Protein AF-H2AZ28-F1 (afdb_monomer_lite)

Secondary structure (DSSP, 8-state):
--PPP--------------PPPPPP--------------------------------------------------PPPHHHHHHHHTS-----HHHHHTTSSS-----HHHHHHHHHHHHHHHHHHHHHHHHHHHHHHHHHHHHHHHHHHHHHHSTT--HHHHHHHHHHHHHHHTSS-HHHHHHHHHT-

InterPro domains:
  IPR028217 Ribosome-assembly protein 3, C-terminal [PF14615] (133-178)
  IPR051898 Ribosome Assembly Protein 3 [PTHR28127] (125-188)

Structure (mmCIF, N/CA/C/O backbone):
data_AF-H2AZ28-F1
#
_entry.id   AF-H2AZ28-F1
#
loop_
_atom_site.group_PDB
_atom_site.id
_atom_site.type_symbol
_atom_site.label_atom_id
_atom_site.label_alt_id
_atom_site.label_comp_id
_atom_site.label_asym_id
_atom_site.label_entity_id
_atom_site.label_seq_id
_atom_site.pdbx_PDB_ins_code
_atom_site.Cartn_x
_atom_site.Cartn_y
_atom_site.Cartn_z
_atom_site.occupancy
_atom_site.B_iso_or_equiv
_atom_site.auth_seq_id
_atom_site.auth_comp_id
_atom_site.auth_asym_id
_atom_site.auth_atom_id
_atom_site.pdbx_PDB_model_num
ATOM 1 N N . MET A 1 1 ? -17.746 -53.803 -44.963 1.00 37.44 1 MET A N 1
ATOM 2 C CA . MET A 1 1 ? -16.327 -54.118 -45.221 1.00 37.44 1 MET A CA 1
ATOM 3 C C . MET A 1 1 ? -15.470 -53.122 -44.457 1.00 37.44 1 MET A C 1
ATOM 5 O O . MET A 1 1 ? -15.803 -51.948 -44.468 1.00 37.44 1 MET A O 1
ATOM 9 N N . SER A 1 2 ? -14.418 -53.634 -43.812 1.00 49.12 2 SER A N 1
ATOM 10 C CA . SER A 1 2 ? -13.283 -52.944 -43.176 1.00 49.12 2 SER A CA 1
ATOM 11 C C . SER A 1 2 ? -13.545 -52.087 -41.929 1.00 49.12 2 SER A C 1
ATOM 13 O O . SER A 1 2 ? -13.720 -50.875 -42.004 1.00 49.12 2 SER A O 1
ATOM 15 N N . ALA A 1 3 ? -13.466 -52.740 -40.765 1.00 44.97 3 ALA A N 1
ATOM 16 C CA . ALA A 1 3 ? -12.989 -52.115 -39.536 1.00 44.97 3 ALA A CA 1
ATOM 17 C C . ALA A 1 3 ? -11.484 -51.843 -39.696 1.00 44.97 3 ALA A C 1
ATOM 19 O O . ALA A 1 3 ? -10.759 -52.727 -40.148 1.00 44.97 3 ALA A O 1
ATOM 20 N N . ALA A 1 4 ? -11.036 -50.630 -39.377 1.00 56.47 4 ALA A N 1
ATOM 21 C CA . ALA A 1 4 ? -9.621 -50.290 -39.308 1.00 56.47 4 ALA A CA 1
ATOM 22 C C . ALA A 1 4 ? -9.192 -50.250 -37.838 1.00 56.47 4 ALA A C 1
ATOM 24 O O . ALA A 1 4 ? -9.818 -49.593 -37.003 1.00 56.47 4 ALA A O 1
ATOM 25 N N . ASP A 1 5 ? -8.145 -51.016 -37.564 1.00 49.50 5 ASP A N 1
ATOM 26 C CA . ASP A 1 5 ? -7.585 -51.338 -36.263 1.00 49.50 5 ASP A CA 1
ATOM 27 C C . ASP A 1 5 ? -6.953 -50.125 -35.566 1.00 49.50 5 ASP A C 1
ATOM 29 O O . ASP A 1 5 ? -6.050 -49.480 -36.095 1.00 49.50 5 ASP A O 1
ATOM 33 N N . ILE A 1 6 ? -7.369 -49.858 -34.326 1.00 59.38 6 ILE A N 1
ATOM 34 C CA . ILE A 1 6 ? -6.632 -48.990 -33.400 1.00 59.38 6 ILE A CA 1
ATOM 35 C C . ILE A 1 6 ? -5.836 -49.906 -32.469 1.00 59.38 6 ILE A C 1
ATOM 37 O O . ILE A 1 6 ? -6.370 -50.476 -31.515 1.00 59.38 6 ILE A O 1
ATOM 41 N N . SER A 1 7 ? -4.540 -50.053 -32.738 1.00 56.25 7 SER A N 1
ATOM 42 C CA . SER A 1 7 ? -3.609 -50.754 -31.856 1.00 56.25 7 SER A CA 1
ATOM 43 C C . SER A 1 7 ? -3.326 -49.909 -30.608 1.00 56.25 7 SER A C 1
ATOM 45 O O . SER A 1 7 ? -2.419 -49.076 -30.589 1.00 56.25 7 SER A O 1
ATOM 47 N N . VAL A 1 8 ? -4.106 -50.113 -29.544 1.00 57.00 8 VAL A N 1
ATOM 48 C CA . VAL A 1 8 ? -3.803 -49.563 -28.215 1.00 57.00 8 VAL A CA 1
ATOM 49 C C . VAL A 1 8 ? -2.603 -50.317 -27.644 1.00 57.00 8 VAL A C 1
ATOM 51 O O . VAL A 1 8 ? -2.712 -51.475 -27.238 1.00 57.00 8 VAL A O 1
ATOM 54 N N . VAL A 1 9 ? -1.448 -49.650 -27.603 1.00 57.19 9 VAL A N 1
ATOM 55 C CA . VAL A 1 9 ? -0.262 -50.122 -26.882 1.00 57.19 9 VAL A CA 1
ATOM 56 C C . VAL A 1 9 ? -0.630 -50.273 -25.406 1.00 57.19 9 VAL A C 1
ATOM 58 O O . VAL A 1 9 ? -0.906 -49.309 -24.692 1.00 57.19 9 VAL A O 1
ATOM 61 N N . LYS A 1 10 ? -0.679 -51.527 -24.963 1.00 51.78 10 LYS A N 1
ATOM 62 C CA . LYS A 1 10 ? -1.042 -51.947 -23.613 1.00 51.78 10 LYS A CA 1
ATOM 63 C C . LYS A 1 10 ? 0.132 -51.643 -22.680 1.00 51.78 10 LYS A C 1
ATOM 65 O O . LYS A 1 10 ? 1.009 -52.477 -22.484 1.00 51.78 10 LYS A O 1
ATOM 70 N N . SER A 1 11 ? 0.174 -50.439 -22.113 1.00 53.28 11 SER A N 1
ATOM 71 C CA . SER A 1 11 ? 1.048 -50.174 -20.972 1.00 53.28 11 SER A CA 1
ATOM 72 C C . SER A 1 11 ? 0.499 -50.941 -19.764 1.00 53.28 11 SER A C 1
ATOM 74 O O . SER A 1 11 ? -0.658 -50.781 -19.363 1.00 53.28 11 SER A O 1
ATOM 76 N N . ASN A 1 12 ? 1.319 -51.836 -19.210 1.00 54.91 12 ASN A N 1
ATOM 77 C CA . ASN A 1 12 ? 1.023 -52.596 -17.996 1.00 54.91 12 ASN A CA 1
ATOM 78 C C . ASN A 1 12 ? 0.927 -51.642 -16.795 1.00 54.91 12 ASN A C 1
ATOM 80 O O . ASN A 1 12 ? 1.854 -51.498 -16.002 1.00 54.91 12 ASN A O 1
ATOM 84 N N . SER A 1 13 ? -0.217 -50.976 -16.654 1.00 55.00 13 SER A N 1
ATOM 85 C CA . SER A 1 13 ? -0.573 -50.243 -15.448 1.00 55.00 13 SER A CA 1
ATOM 86 C C . SER A 1 13 ? -1.099 -51.241 -14.418 1.00 55.00 13 SER A C 1
ATOM 88 O O . SER A 1 13 ? -2.240 -51.702 -14.478 1.00 55.00 13 SER A O 1
ATOM 90 N N . ASN A 1 14 ? -0.250 -51.596 -13.452 1.00 57.41 14 ASN A N 1
ATOM 91 C CA . ASN A 1 14 ? -0.666 -52.290 -12.237 1.00 57.41 14 ASN A CA 1
ATOM 92 C C . ASN A 1 14 ? -1.683 -51.416 -11.485 1.00 57.41 14 ASN A C 1
ATOM 94 O O . ASN A 1 14 ? -1.333 -50.574 -10.657 1.00 57.41 14 ASN A O 1
ATOM 98 N N . LYS A 1 15 ? -2.969 -51.612 -11.787 1.00 60.19 15 LYS A N 1
ATOM 99 C CA . LYS A 1 15 ? -4.095 -50.997 -11.084 1.00 60.19 15 LYS A CA 1
ATOM 100 C C . LYS A 1 15 ? -4.125 -51.495 -9.635 1.00 60.19 15 LYS A C 1
ATOM 102 O O . LYS A 1 15 ? -4.710 -52.531 -9.342 1.00 60.19 15 LYS A O 1
ATOM 107 N N . LYS A 1 16 ? -3.568 -50.721 -8.700 1.00 63.56 16 LYS A N 1
ATOM 108 C CA . LYS A 1 16 ? -3.951 -50.784 -7.279 1.00 63.56 16 LYS A CA 1
ATOM 109 C C . LYS A 1 16 ? -4.804 -49.565 -6.942 1.00 63.56 16 LYS A C 1
ATOM 111 O O . LYS A 1 16 ? -4.304 -48.524 -6.529 1.00 63.56 16 LYS A O 1
ATOM 116 N N . SER A 1 17 ? -6.115 -49.723 -7.124 1.00 61.75 17 SER A N 1
ATOM 117 C CA . SER A 1 17 ? -7.142 -48.807 -6.621 1.00 61.75 17 SER A CA 1
ATOM 118 C C . SER A 1 17 ? -7.076 -48.761 -5.090 1.00 61.75 17 SER A C 1
ATOM 120 O O . SER A 1 17 ? -7.606 -49.630 -4.399 1.00 61.75 17 SER A O 1
ATOM 122 N N . ARG A 1 18 ? -6.380 -47.767 -4.528 1.00 68.06 18 ARG A N 1
ATOM 123 C CA . ARG A 1 18 ? -6.434 -47.485 -3.088 1.00 68.06 18 ARG A CA 1
ATOM 124 C C . ARG A 1 18 ? -7.637 -46.590 -2.819 1.00 68.06 18 ARG A C 1
ATOM 126 O O . ARG A 1 18 ? -7.528 -45.368 -2.794 1.00 68.06 18 ARG A O 1
ATOM 133 N N . ARG A 1 19 ? -8.789 -47.225 -2.598 1.00 73.62 19 ARG A N 1
ATOM 134 C CA . ARG A 1 19 ? -9.991 -46.605 -2.027 1.00 73.62 19 ARG A CA 1
ATOM 135 C C . ARG A 1 19 ? -9.631 -46.013 -0.657 1.00 73.62 19 ARG A C 1
ATOM 137 O O . ARG A 1 19 ? -9.626 -46.726 0.344 1.00 73.62 19 ARG A O 1
ATOM 144 N N . ARG A 1 20 ? -9.275 -44.725 -0.599 1.00 72.75 20 ARG A N 1
ATOM 145 C CA . A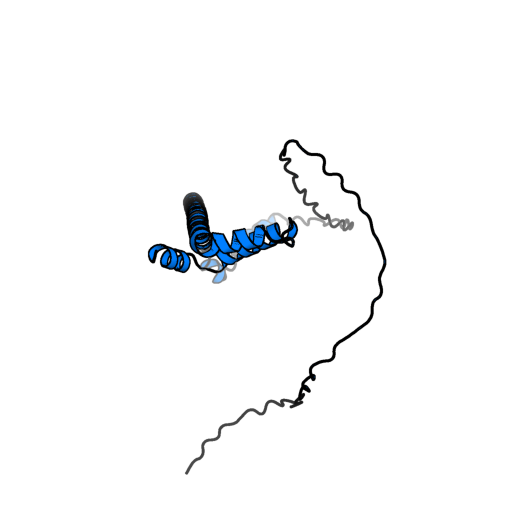RG A 1 20 ? -9.063 -44.022 0.676 1.00 72.75 20 ARG A CA 1
ATOM 146 C C . ARG A 1 20 ? -10.397 -43.991 1.430 1.00 72.75 20 ARG A C 1
ATOM 148 O O . ARG A 1 20 ? -11.401 -43.511 0.907 1.00 72.75 20 ARG A O 1
ATOM 155 N N . LYS A 1 21 ? -10.422 -44.560 2.639 1.00 76.81 21 LYS A N 1
ATOM 156 C CA . LYS A 1 21 ? -11.579 -44.506 3.541 1.00 76.81 21 LYS A CA 1
ATOM 157 C C . LYS A 1 21 ? -11.772 -43.058 4.005 1.00 76.81 21 LYS A C 1
ATOM 159 O O . LYS A 1 21 ? -10.807 -42.418 4.417 1.00 76.81 21 LYS A O 1
ATOM 164 N N . LYS A 1 22 ? -13.007 -42.552 3.941 1.00 78.56 22 LYS A N 1
ATOM 165 C CA . LYS A 1 22 ? -13.389 -41.268 4.546 1.00 78.56 22 LYS A CA 1
ATOM 166 C C . LYS A 1 22 ? -13.170 -41.361 6.062 1.00 78.56 22 LYS A C 1
ATOM 168 O O . LYS A 1 22 ? -13.643 -42.318 6.675 1.00 78.56 22 LYS A O 1
ATOM 173 N N . ARG A 1 23 ? -12.454 -40.402 6.659 1.00 71.12 23 ARG A N 1
ATOM 174 C CA . ARG A 1 23 ? -12.447 -40.222 8.119 1.00 71.12 23 ARG A CA 1
ATOM 175 C C . ARG A 1 23 ? -13.809 -39.650 8.525 1.00 71.12 23 ARG A C 1
ATOM 177 O O . ARG A 1 23 ? -14.301 -38.741 7.861 1.00 71.12 23 ARG A O 1
ATOM 184 N N . ARG A 1 24 ? -14.433 -40.239 9.548 1.00 73.56 24 ARG A N 1
ATOM 185 C CA . ARG A 1 24 ? -15.629 -39.684 10.195 1.00 73.56 24 ARG A CA 1
ATOM 186 C C . ARG A 1 24 ? -15.226 -38.510 11.091 1.00 73.56 24 ARG A C 1
ATOM 188 O O . ARG A 1 24 ? -14.103 -38.461 11.583 1.00 73.56 24 ARG A O 1
ATOM 195 N N . THR A 1 25 ? -16.165 -37.591 11.232 1.00 60.75 25 THR A N 1
ATOM 196 C CA . THR A 1 25 ? -16.176 -36.386 12.062 1.00 60.75 25 THR A CA 1
ATOM 197 C C . THR A 1 25 ? -16.579 -36.678 13.519 1.00 60.75 25 THR A C 1
ATOM 199 O O . THR A 1 25 ? -17.451 -37.519 13.720 1.00 60.75 25 THR A O 1
ATOM 202 N N . ALA A 1 26 ? -15.995 -35.882 14.433 1.00 52.53 26 ALA A N 1
ATOM 203 C CA . ALA A 1 26 ? -16.426 -35.425 15.777 1.00 52.53 26 ALA A CA 1
ATOM 204 C C . ALA A 1 26 ? -16.401 -36.351 17.025 1.00 52.53 26 ALA A C 1
ATOM 206 O O . ALA A 1 26 ? -16.949 -37.446 16.989 1.00 52.53 26 ALA A O 1
ATOM 207 N N . ASP A 1 27 ? -15.781 -35.835 18.108 1.00 48.47 27 ASP A N 1
ATOM 208 C CA . ASP A 1 27 ? -16.264 -35.693 19.517 1.00 48.47 27 ASP A CA 1
ATOM 209 C C . ASP A 1 27 ? -15.126 -35.024 20.345 1.00 48.47 27 ASP A C 1
ATOM 211 O O . ASP A 1 27 ? -14.000 -35.512 20.312 1.00 48.47 27 ASP A O 1
ATOM 215 N N . VAL A 1 28 ? -15.182 -33.743 20.743 1.00 47.19 28 VAL A N 1
ATOM 216 C CA . VAL A 1 28 ? -15.717 -33.095 21.976 1.00 47.19 28 VAL A CA 1
ATOM 217 C C . VAL A 1 28 ? -15.195 -33.610 23.340 1.00 47.19 28 VAL A C 1
ATOM 219 O O . VAL A 1 28 ? -15.489 -34.731 23.735 1.00 47.19 28 VAL A O 1
ATOM 222 N N . SER A 1 29 ? -14.531 -32.686 24.073 1.00 42.88 29 SER A N 1
ATOM 223 C CA . SER A 1 29 ? -14.335 -32.549 25.549 1.00 42.88 29 SER A CA 1
ATOM 224 C C . SER A 1 29 ? -13.536 -33.647 26.297 1.00 42.88 29 SER A C 1
ATOM 226 O O . SER A 1 29 ? -13.608 -34.805 25.924 1.00 42.88 29 SER A O 1
ATOM 228 N N . ASP A 1 30 ? -12.740 -33.434 27.356 1.00 43.09 30 ASP A N 1
ATOM 229 C CA . ASP A 1 30 ? -12.473 -32.339 28.313 1.00 43.09 30 ASP A CA 1
ATOM 230 C C . ASP A 1 30 ? -11.140 -32.653 29.065 1.00 43.09 30 ASP A C 1
ATOM 232 O O . ASP A 1 30 ? -10.620 -33.763 28.939 1.00 43.09 30 ASP A O 1
ATOM 236 N N . SER A 1 31 ? -10.678 -31.734 29.925 1.00 43.53 31 SER A N 1
ATOM 237 C CA . SER A 1 31 ? -9.779 -31.922 31.088 1.00 43.53 31 SER A CA 1
ATOM 238 C C . SER A 1 31 ? -8.311 -31.473 30.969 1.00 43.53 31 SER A C 1
ATOM 240 O O . SER A 1 31 ? -7.396 -32.249 30.701 1.00 43.53 31 SER A O 1
ATOM 242 N N . SER A 1 32 ? -8.119 -30.191 31.296 1.00 49.62 32 SER A N 1
ATOM 243 C CA . SER A 1 32 ? -7.132 -29.622 32.238 1.00 49.62 32 SER A CA 1
ATOM 244 C C . SER A 1 32 ? -5.819 -30.367 32.530 1.00 49.62 32 SER A C 1
ATOM 246 O O . SER A 1 32 ? -5.810 -31.414 33.178 1.00 49.62 32 SER A O 1
ATOM 248 N N . SER A 1 33 ? -4.694 -29.702 32.249 1.00 44.38 33 SER A N 1
ATOM 249 C CA . SER A 1 33 ? -3.469 -29.755 33.064 1.00 44.38 33 SER A CA 1
ATOM 250 C C . SER A 1 33 ? -2.679 -28.456 32.863 1.00 44.38 33 SER A C 1
ATOM 252 O O . SER A 1 33 ? -2.284 -28.132 31.745 1.00 44.38 33 SER A O 1
ATOM 254 N N . SER A 1 34 ? -2.532 -27.695 33.943 1.00 45.12 34 SER A N 1
ATOM 255 C CA . SER A 1 34 ? -1.766 -26.455 34.067 1.00 45.12 34 SER A CA 1
ATOM 256 C C . SER A 1 34 ? -0.284 -26.715 34.388 1.00 45.12 34 SER A C 1
ATOM 258 O O . SER A 1 34 ? 0.089 -27.820 34.772 1.00 45.12 34 SER A O 1
ATOM 260 N N . ASP A 1 35 ? 0.494 -25.632 34.277 1.00 37.47 35 ASP A N 1
ATOM 261 C CA . ASP A 1 35 ? 1.838 -25.367 34.820 1.00 37.47 35 ASP A CA 1
ATOM 262 C C . ASP A 1 35 ? 3.069 -25.763 33.982 1.00 37.47 35 ASP A C 1
ATOM 264 O O . ASP A 1 35 ? 3.511 -26.905 33.960 1.00 37.47 35 ASP A O 1
ATOM 268 N N . SER A 1 36 ? 3.726 -24.756 33.389 1.00 40.44 36 SER A N 1
ATOM 269 C CA . SER A 1 36 ? 5.000 -24.265 33.941 1.00 40.44 36 SER A CA 1
ATOM 270 C C . SER A 1 36 ? 5.444 -22.942 33.297 1.00 40.44 36 SER A C 1
ATOM 272 O O . SER A 1 36 ? 5.359 -22.728 32.090 1.00 40.44 36 SER A O 1
ATOM 274 N N . SER A 1 37 ? 5.906 -22.060 34.172 1.00 43.09 37 SER A N 1
ATOM 275 C CA . SER A 1 37 ? 6.441 -20.712 34.015 1.00 43.09 37 SER A CA 1
ATOM 276 C C . SER A 1 37 ? 7.803 -20.643 33.316 1.00 43.09 37 SER A C 1
ATOM 278 O O . SER A 1 37 ? 8.704 -21.412 33.646 1.00 43.09 37 SER A O 1
ATOM 280 N N . SER A 1 38 ? 8.024 -19.611 32.499 1.00 43.19 38 SER A N 1
ATOM 281 C CA . SER A 1 38 ? 9.363 -19.041 32.315 1.00 43.19 38 SER A CA 1
ATOM 282 C C . SER A 1 38 ? 9.264 -17.523 32.187 1.00 43.19 38 SER A C 1
ATOM 284 O O . SER A 1 38 ? 8.737 -16.995 31.209 1.00 43.19 38 SER A O 1
ATOM 286 N N . SER A 1 39 ? 9.720 -16.847 33.241 1.00 42.69 39 SER A N 1
ATOM 287 C CA . SER A 1 39 ? 9.987 -15.415 33.275 1.00 42.69 39 SER A CA 1
ATOM 288 C C . SER A 1 39 ? 11.155 -15.091 32.352 1.00 42.69 39 SER A C 1
ATOM 290 O O . SER A 1 39 ? 12.194 -15.750 32.392 1.00 42.69 39 SER A O 1
ATOM 292 N N . SER A 1 40 ? 11.022 -14.036 31.564 1.00 42.47 40 SER A N 1
ATOM 293 C CA . SER A 1 40 ? 12.174 -13.282 31.086 1.00 42.47 40 SER A CA 1
ATOM 294 C C . SER A 1 40 ? 11.802 -11.814 31.151 1.00 42.47 40 SER A C 1
ATOM 296 O O . SER A 1 40 ? 10.950 -11.338 30.401 1.00 42.47 40 SER A O 1
ATOM 298 N N . ASP A 1 41 ? 12.404 -11.156 32.138 1.00 40.50 41 ASP A N 1
ATOM 299 C CA . ASP A 1 41 ? 12.484 -9.714 32.262 1.00 40.50 41 ASP A CA 1
ATOM 300 C C . ASP A 1 41 ? 12.983 -9.126 30.947 1.00 40.50 41 ASP A C 1
ATOM 302 O O . ASP A 1 41 ? 13.983 -9.580 30.388 1.00 40.50 41 ASP A O 1
ATOM 306 N N . ASN A 1 42 ? 12.300 -8.098 30.460 1.00 44.06 42 ASN A N 1
ATOM 307 C CA . ASN A 1 42 ? 12.951 -7.150 29.579 1.00 44.06 42 ASN A CA 1
ATOM 308 C C . ASN A 1 42 ? 12.431 -5.760 29.925 1.00 44.06 42 ASN A C 1
ATOM 310 O O . ASN A 1 42 ? 11.337 -5.358 29.523 1.00 44.06 42 ASN A O 1
ATOM 314 N N . GLU A 1 43 ? 13.218 -5.060 30.736 1.00 40.50 43 GLU A N 1
ATOM 315 C CA . GLU A 1 43 ? 13.102 -3.623 30.906 1.00 40.50 43 GLU A CA 1
ATOM 316 C C . GLU A 1 43 ? 13.437 -2.956 29.570 1.00 40.50 43 GLU A C 1
ATOM 318 O O . GLU A 1 43 ? 14.519 -3.152 29.018 1.00 40.50 43 GLU A O 1
ATOM 323 N N . VAL A 1 44 ? 12.502 -2.174 29.033 1.00 39.84 44 VAL A N 1
ATOM 324 C CA . VAL A 1 44 ? 12.778 -1.272 27.913 1.00 39.84 44 VAL A CA 1
ATOM 325 C C . VAL A 1 44 ? 12.732 0.144 28.463 1.00 39.84 44 VAL A C 1
ATOM 327 O O . VAL A 1 44 ? 11.664 0.712 28.687 1.00 39.84 44 VAL A O 1
ATOM 330 N N . VAL A 1 45 ? 13.926 0.672 28.718 1.00 40.91 45 VAL A N 1
ATOM 331 C CA . VAL A 1 45 ? 14.188 2.093 28.942 1.00 40.91 45 VAL A CA 1
ATOM 332 C C . VAL A 1 45 ? 14.054 2.820 27.599 1.00 40.91 45 VAL A C 1
ATOM 334 O O . VAL A 1 45 ? 14.495 2.317 26.565 1.00 40.91 45 VAL A O 1
ATOM 337 N N . MET A 1 46 ? 13.386 3.974 27.626 1.00 41.44 46 MET A N 1
ATOM 338 C CA . MET A 1 46 ? 13.225 4.889 26.495 1.00 41.44 46 MET A CA 1
ATOM 339 C C . MET A 1 46 ? 14.540 5.582 26.097 1.00 41.44 46 MET A C 1
ATOM 341 O O . MET A 1 46 ? 15.376 5.855 26.951 1.00 41.44 46 MET A O 1
ATOM 345 N N . ASP A 1 47 ? 14.583 5.933 24.807 1.00 31.00 47 ASP A N 1
ATOM 346 C CA . ASP A 1 47 ? 15.342 7.002 24.136 1.00 31.00 47 ASP A CA 1
ATOM 347 C C . ASP A 1 47 ? 16.879 6.901 24.048 1.00 31.00 47 ASP A C 1
ATOM 349 O O . ASP A 1 47 ? 17.591 7.091 25.024 1.00 31.00 47 ASP A O 1
ATOM 353 N N . GLU A 1 48 ? 17.396 6.664 22.830 1.00 35.59 48 GLU A N 1
ATOM 354 C CA . GLU A 1 48 ? 18.127 7.658 22.008 1.00 35.59 48 GLU A CA 1
ATOM 355 C C . GLU A 1 48 ? 18.792 7.013 20.757 1.00 35.59 48 GLU A C 1
ATOM 357 O O . GLU A 1 48 ? 19.330 5.912 20.795 1.00 35.59 48 GLU A O 1
ATOM 362 N N . GLU A 1 49 ? 18.692 7.730 19.630 1.00 34.84 49 GLU A N 1
ATOM 363 C CA . GLU A 1 49 ? 19.553 7.746 18.427 1.00 34.84 49 GLU A CA 1
ATOM 364 C C . GLU A 1 49 ? 19.962 6.437 17.702 1.00 34.84 49 GLU A C 1
ATOM 366 O O . GLU A 1 49 ? 20.913 5.738 18.041 1.00 34.84 49 GLU A O 1
ATOM 371 N N . ILE A 1 50 ? 19.334 6.193 16.542 1.00 34.38 50 ILE A N 1
ATOM 372 C CA . ILE A 1 50 ? 19.787 5.205 15.549 1.00 34.38 50 ILE A CA 1
ATOM 373 C C . ILE A 1 50 ? 20.965 5.796 14.755 1.00 34.38 50 ILE A C 1
ATOM 375 O O . ILE A 1 50 ? 20.766 6.500 13.762 1.00 34.38 50 ILE A O 1
ATOM 379 N N . GLN A 1 51 ? 22.194 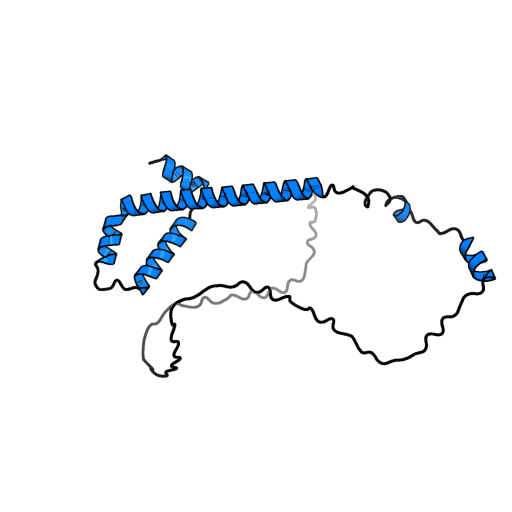5.475 15.163 1.00 35.41 51 GLN A N 1
ATOM 380 C CA . GLN A 1 51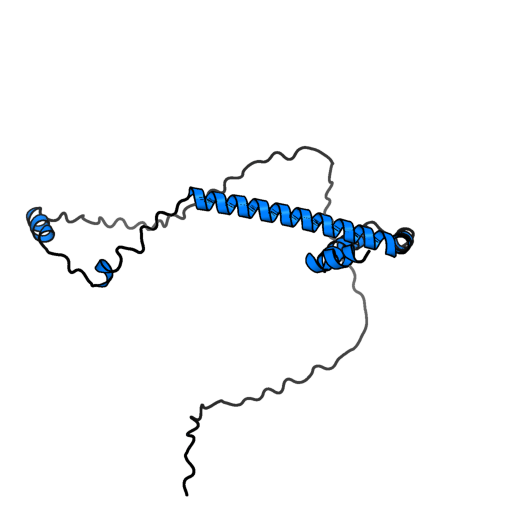 ? 23.376 5.575 14.304 1.00 35.41 51 GLN A CA 1
ATOM 381 C C . GLN A 1 51 ? 23.428 4.351 13.376 1.00 35.41 51 GLN A C 1
ATOM 383 O O . GLN A 1 51 ? 23.322 3.205 13.811 1.00 35.41 51 GLN A O 1
ATOM 388 N N . LYS A 1 52 ? 23.534 4.599 12.067 1.00 45.22 52 LYS A N 1
ATOM 389 C CA . LYS A 1 52 ? 23.756 3.563 11.053 1.00 45.22 52 LYS A CA 1
ATOM 390 C C . LYS A 1 52 ? 25.238 3.201 11.062 1.00 45.22 52 LYS A C 1
ATOM 392 O O . LYS A 1 52 ? 26.053 4.031 10.675 1.00 45.22 52 LYS A O 1
ATOM 397 N N . GLU A 1 53 ? 25.565 1.976 11.452 1.00 41.50 53 GLU A N 1
ATOM 398 C CA . GLU A 1 53 ? 26.871 1.382 11.170 1.00 41.50 53 GLU A CA 1
ATOM 399 C C . GLU A 1 53 ? 26.711 0.301 10.099 1.00 41.50 53 GLU A C 1
ATOM 401 O O . GLU A 1 53 ? 26.023 -0.708 10.290 1.00 41.50 53 GLU A O 1
ATOM 406 N N . ASP A 1 54 ? 27.337 0.551 8.952 1.00 44.16 54 ASP A N 1
ATOM 407 C CA . ASP A 1 54 ? 27.492 -0.387 7.851 1.00 44.16 54 ASP A CA 1
ATOM 408 C C . ASP A 1 54 ? 28.401 -1.539 8.304 1.00 44.16 54 ASP A C 1
ATOM 410 O O . ASP A 1 54 ? 29.620 -1.403 8.387 1.00 44.16 54 ASP A O 1
ATOM 414 N N . LYS A 1 55 ? 27.810 -2.695 8.621 1.00 43.16 55 LYS A N 1
ATOM 415 C CA . LYS A 1 55 ? 28.574 -3.935 8.798 1.00 43.16 55 LYS A CA 1
ATOM 416 C C . LYS A 1 55 ? 28.850 -4.541 7.429 1.00 43.16 55 LYS A C 1
ATOM 418 O O . LYS A 1 55 ? 27.996 -5.201 6.839 1.00 43.16 55 LYS A O 1
ATOM 423 N N . GLU A 1 56 ? 30.055 -4.282 6.942 1.00 47.81 56 GLU A N 1
ATOM 424 C CA . GLU A 1 56 ? 30.680 -4.949 5.808 1.00 47.81 56 GLU A CA 1
ATOM 425 C C . GLU A 1 56 ? 30.768 -6.459 6.098 1.00 47.81 56 GLU A C 1
ATOM 427 O O . GLU A 1 56 ? 31.346 -6.895 7.093 1.00 47.81 56 GLU A O 1
ATOM 432 N N . ILE A 1 57 ? 30.102 -7.269 5.274 1.00 47.03 57 ILE A N 1
ATOM 433 C CA . ILE A 1 57 ? 30.144 -8.729 5.374 1.00 47.03 57 ILE A CA 1
ATOM 434 C C . ILE A 1 57 ? 31.406 -9.182 4.637 1.00 47.03 57 ILE A C 1
ATOM 436 O O . ILE A 1 57 ? 31.404 -9.280 3.410 1.00 47.03 57 ILE A O 1
ATOM 440 N N . GLU A 1 58 ? 32.480 -9.458 5.374 1.00 51.84 58 GLU A N 1
ATOM 441 C CA . GLU A 1 58 ? 33.657 -10.141 4.834 1.00 51.84 58 GLU A CA 1
ATOM 442 C C . GLU A 1 58 ? 33.294 -11.596 4.503 1.00 51.84 58 GLU A C 1
ATOM 444 O O . GLU A 1 58 ? 33.057 -12.433 5.379 1.00 51.84 58 GLU A O 1
ATOM 449 N N . VAL A 1 59 ? 33.224 -11.901 3.208 1.00 41.28 59 VAL A N 1
ATOM 450 C CA . VAL A 1 59 ? 33.136 -13.274 2.713 1.00 41.28 59 VAL A CA 1
ATOM 451 C C . VAL A 1 59 ? 34.516 -13.920 2.845 1.00 41.28 59 VAL A C 1
ATOM 453 O O . VAL A 1 59 ? 35.456 -13.560 2.143 1.00 41.28 59 VAL A O 1
ATOM 456 N N . SER A 1 60 ? 34.657 -14.858 3.782 1.00 39.28 60 SER A N 1
ATOM 457 C CA . SER A 1 60 ? 35.872 -15.663 3.913 1.00 39.28 60 SER A CA 1
ATOM 458 C C . SER A 1 60 ? 35.935 -16.669 2.766 1.00 39.28 60 SER A C 1
ATOM 460 O O . SER A 1 60 ? 35.108 -17.577 2.666 1.00 39.28 60 SER A O 1
ATOM 462 N N . ASP A 1 61 ? 36.907 -16.471 1.880 1.00 45.34 61 ASP A N 1
ATOM 463 C CA . ASP A 1 61 ? 37.275 -17.441 0.856 1.00 45.34 61 ASP A CA 1
ATOM 464 C C . ASP A 1 61 ? 37.848 -18.680 1.560 1.00 45.34 61 ASP A C 1
ATOM 466 O O . ASP A 1 61 ? 38.798 -18.599 2.344 1.00 45.34 61 ASP A O 1
ATOM 470 N N . VAL A 1 62 ? 37.205 -19.829 1.362 1.00 51.59 62 VAL A N 1
ATOM 471 C CA . VAL A 1 62 ? 37.640 -21.099 1.943 1.00 51.59 62 VAL A CA 1
ATOM 472 C C . VAL A 1 62 ? 38.813 -21.595 1.107 1.00 51.59 62 VAL A C 1
ATOM 474 O O . VAL A 1 62 ? 38.631 -22.230 0.069 1.00 51.59 62 VAL A O 1
ATOM 477 N N . GLU A 1 63 ? 40.030 -21.310 1.565 1.00 47.59 63 GLU A N 1
ATOM 478 C CA . GLU A 1 63 ? 41.244 -21.888 0.996 1.00 47.59 63 GLU A CA 1
ATOM 479 C C . GLU A 1 63 ? 41.247 -23.415 1.198 1.00 47.59 63 GLU A C 1
ATOM 481 O O . GLU A 1 63 ? 41.434 -23.938 2.302 1.00 47.59 63 GLU A O 1
ATOM 486 N N . LEU A 1 64 ? 41.059 -24.151 0.100 1.00 46.31 64 LEU A N 1
ATOM 487 C CA . LEU A 1 64 ? 41.369 -25.575 0.002 1.00 46.31 64 LEU A CA 1
ATOM 488 C C . LEU A 1 64 ? 42.886 -25.755 0.156 1.00 46.31 64 LEU A C 1
ATOM 490 O O . LEU A 1 64 ? 43.646 -25.664 -0.807 1.00 46.31 64 LEU A O 1
ATOM 494 N N . SER A 1 65 ? 43.334 -25.996 1.387 1.00 48.34 65 SER A N 1
ATOM 495 C CA . SER A 1 65 ? 44.720 -26.357 1.697 1.00 48.34 65 SER A CA 1
ATOM 496 C C . SER A 1 65 ? 45.018 -27.808 1.306 1.00 48.34 65 SER A C 1
ATOM 498 O O . SER A 1 65 ? 45.219 -28.667 2.162 1.00 48.34 65 SER A O 1
ATOM 500 N N . ASP A 1 66 ? 45.090 -28.082 0.001 1.00 44.78 66 ASP A N 1
ATOM 501 C CA . ASP A 1 66 ? 45.660 -29.335 -0.495 1.00 44.78 66 ASP A CA 1
ATOM 502 C C . ASP A 1 66 ? 47.179 -29.186 -0.612 1.00 44.78 66 ASP A C 1
ATOM 504 O O . ASP A 1 66 ? 47.753 -28.590 -1.528 1.00 44.78 66 ASP A O 1
ATOM 508 N N . LYS A 1 67 ? 47.841 -29.662 0.437 1.00 55.41 67 LYS A N 1
ATOM 509 C CA . LYS A 1 67 ? 49.284 -29.625 0.629 1.00 55.41 67 LYS A CA 1
ATOM 510 C C . LYS A 1 67 ? 49.924 -30.802 -0.106 1.00 55.41 67 LYS A C 1
ATOM 512 O O . LYS A 1 67 ? 50.487 -31.684 0.531 1.00 55.41 67 LYS A O 1
ATOM 517 N N . GLU A 1 68 ? 49.918 -30.765 -1.433 1.00 54.38 68 GLU A N 1
ATOM 518 C CA . GLU A 1 68 ? 50.779 -31.610 -2.266 1.00 54.38 68 GLU A CA 1
ATOM 519 C C . GLU A 1 68 ? 51.647 -30.717 -3.157 1.00 54.38 68 GLU A C 1
ATOM 521 O O . GLU A 1 68 ? 51.241 -30.209 -4.197 1.00 54.38 68 GLU A O 1
ATOM 526 N N . LYS A 1 69 ? 52.885 -30.474 -2.709 1.00 52.06 69 LYS A N 1
ATOM 527 C CA . LYS A 1 69 ? 53.934 -29.883 -3.547 1.00 52.06 69 LYS A CA 1
ATOM 528 C C . LYS A 1 69 ? 54.477 -30.964 -4.480 1.00 52.06 69 LYS A C 1
ATOM 530 O O . LYS A 1 69 ? 55.592 -31.439 -4.281 1.00 52.06 69 LYS A O 1
ATOM 535 N N . GLU A 1 70 ? 53.714 -31.330 -5.501 1.00 55.78 70 GLU A N 1
ATOM 536 C CA . GLU A 1 70 ? 54.326 -31.848 -6.719 1.00 55.78 70 GLU A CA 1
ATOM 537 C C . GLU A 1 70 ? 54.904 -30.654 -7.476 1.00 55.78 70 GLU A C 1
ATOM 539 O O . GLU A 1 70 ? 54.204 -29.731 -7.894 1.00 55.78 70 GLU A O 1
ATOM 544 N N . SER A 1 71 ? 56.228 -30.623 -7.598 1.00 56.81 71 SER A N 1
ATOM 545 C CA . SER A 1 71 ? 56.910 -29.709 -8.500 1.00 56.81 71 SER A CA 1
ATOM 546 C C . SER A 1 71 ? 56.469 -30.028 -9.926 1.00 56.81 71 SER A C 1
ATOM 548 O O . SER A 1 71 ? 57.051 -30.898 -10.574 1.00 56.81 71 SER A O 1
ATOM 550 N N . VAL A 1 72 ? 55.440 -29.332 -10.412 1.00 60.03 72 VAL A N 1
ATOM 551 C CA . VAL A 1 72 ? 55.108 -29.297 -11.835 1.00 60.03 72 VAL A CA 1
ATOM 552 C C . VAL A 1 72 ? 56.316 -28.680 -12.532 1.00 60.03 72 VAL A C 1
ATOM 554 O O . VAL A 1 72 ? 56.499 -27.460 -12.535 1.00 60.03 72 VAL A O 1
ATOM 557 N N . LEU A 1 73 ? 57.197 -29.535 -13.049 1.00 64.12 73 LEU A N 1
ATOM 558 C CA . LEU A 1 73 ? 58.253 -29.134 -13.961 1.00 64.12 73 LEU A CA 1
ATOM 559 C C . LEU A 1 73 ? 57.547 -28.477 -15.146 1.00 64.12 73 LEU A C 1
ATOM 561 O O . LEU A 1 73 ? 56.836 -29.135 -15.902 1.00 64.12 73 LEU A O 1
ATOM 565 N N . LYS A 1 74 ? 57.678 -27.154 -15.259 1.00 66.69 74 LYS A N 1
ATOM 566 C CA . LYS A 1 74 ? 57.244 -26.429 -16.448 1.00 66.69 74 LYS A CA 1
ATOM 567 C C . LYS A 1 74 ? 58.187 -26.858 -17.562 1.00 66.69 74 LYS A C 1
ATOM 569 O O . LYS A 1 74 ? 59.312 -26.377 -17.635 1.00 66.69 74 LYS A O 1
ATOM 574 N N . GLU A 1 75 ? 57.755 -27.824 -18.358 1.00 73.25 75 GLU A N 1
ATOM 575 C CA . GLU A 1 75 ? 58.461 -28.229 -19.564 1.00 73.25 75 GLU A CA 1
ATOM 576 C C . GLU A 1 75 ? 58.358 -27.057 -20.551 1.00 73.25 75 GLU A C 1
ATOM 578 O O . GLU A 1 75 ? 57.308 -26.793 -21.143 1.00 73.25 75 GLU A O 1
ATOM 583 N N . GLU A 1 76 ? 59.415 -26.249 -20.622 1.00 77.88 76 GLU A N 1
ATOM 584 C CA . GLU A 1 76 ? 59.495 -25.156 -21.582 1.00 77.88 76 GLU A CA 1
ATOM 585 C C . GLU A 1 76 ? 59.716 -25.753 -22.971 1.00 77.88 76 GLU A C 1
ATOM 587 O O . GLU A 1 76 ? 60.686 -26.464 -23.216 1.00 77.88 76 GLU A O 1
ATOM 592 N N . LEU A 1 77 ? 58.785 -25.482 -23.884 1.00 76.56 77 LEU A N 1
ATOM 593 C CA . LEU A 1 77 ? 58.902 -25.919 -25.269 1.00 76.56 77 LEU A CA 1
ATOM 594 C C . LEU A 1 77 ? 60.084 -25.213 -25.942 1.00 76.56 77 LEU A C 1
ATOM 596 O O . LEU A 1 77 ? 60.200 -23.986 -25.851 1.00 76.56 77 LEU A O 1
ATOM 600 N N . ASP A 1 78 ? 60.903 -25.969 -26.674 1.00 86.38 78 ASP A N 1
ATOM 601 C CA . ASP A 1 78 ? 61.986 -25.417 -27.488 1.00 86.38 78 ASP A CA 1
ATOM 602 C C . ASP A 1 78 ? 61.439 -24.370 -28.465 1.00 86.38 78 ASP A C 1
ATOM 604 O O . ASP A 1 78 ? 60.396 -24.581 -29.096 1.00 86.38 78 ASP A O 1
ATOM 608 N N . ASP A 1 79 ? 62.163 -23.273 -28.677 1.00 83.31 79 ASP A N 1
ATOM 609 C CA . ASP A 1 79 ? 61.717 -22.189 -29.566 1.00 83.31 79 ASP A CA 1
ATOM 610 C C . ASP A 1 79 ? 61.464 -22.679 -31.002 1.00 83.31 79 ASP A C 1
ATOM 612 O O . ASP A 1 79 ? 60.511 -22.263 -31.659 1.00 83.31 79 ASP A O 1
ATOM 616 N N . THR A 1 80 ? 62.210 -23.699 -31.439 1.00 86.81 80 THR A N 1
ATOM 617 C CA . THR A 1 80 ? 61.999 -24.359 -32.739 1.00 86.81 80 THR A CA 1
ATOM 618 C C . THR A 1 80 ? 60.643 -25.061 -32.858 1.00 86.81 80 THR A C 1
ATOM 620 O O . THR A 1 80 ? 60.115 -25.214 -33.961 1.00 86.81 80 THR A O 1
ATOM 623 N N . THR A 1 81 ? 60.074 -25.522 -31.741 1.00 85.31 81 THR A N 1
ATOM 624 C CA . THR A 1 81 ? 58.755 -26.165 -31.701 1.00 85.31 81 THR A CA 1
ATOM 625 C C . THR A 1 81 ? 57.644 -25.127 -31.622 1.00 85.31 81 THR A C 1
ATOM 627 O O . THR A 1 81 ? 56.644 -25.272 -32.324 1.00 85.31 81 THR A O 1
ATOM 630 N N . LYS A 1 82 ? 57.846 -24.030 -30.880 1.00 88.06 82 LYS A N 1
ATOM 631 C CA . LYS A 1 82 ? 56.918 -22.887 -30.844 1.00 88.06 82 LYS A CA 1
ATOM 632 C C . LYS A 1 82 ? 56.717 -22.282 -32.235 1.00 88.06 82 LYS A C 1
ATOM 634 O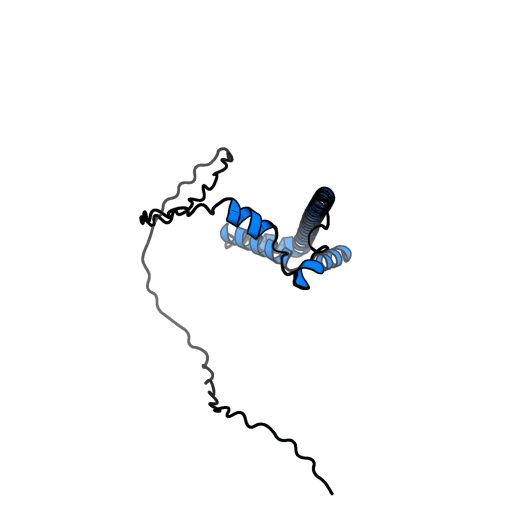 O . LYS A 1 82 ? 55.576 -22.066 -32.641 1.00 88.06 82 LYS A O 1
ATOM 639 N N . ASP A 1 83 ? 57.799 -22.112 -32.993 1.00 86.19 83 ASP A N 1
ATOM 640 C CA . ASP A 1 83 ? 57.744 -21.598 -34.368 1.00 86.19 83 ASP A CA 1
ATOM 641 C C . ASP A 1 83 ? 57.034 -22.558 -35.332 1.00 86.19 83 ASP A C 1
ATOM 643 O O . ASP A 1 83 ? 56.369 -22.139 -36.278 1.00 86.19 83 ASP A O 1
ATOM 647 N N . LYS A 1 84 ? 57.127 -23.872 -35.105 1.00 86.94 84 LYS A N 1
ATOM 648 C CA . LYS A 1 84 ? 56.386 -24.860 -35.907 1.00 86.94 84 LYS A CA 1
ATOM 649 C C . LYS A 1 84 ? 54.898 -24.860 -35.571 1.00 86.94 84 LYS A C 1
ATOM 651 O O . LYS A 1 84 ? 54.083 -24.982 -36.480 1.00 86.94 84 LYS A O 1
ATOM 656 N N . LEU A 1 85 ? 54.546 -24.706 -34.295 1.00 82.81 85 LEU A N 1
ATOM 657 C CA . LEU A 1 85 ? 53.160 -24.688 -33.822 1.00 82.81 85 LEU A CA 1
ATOM 658 C C . LEU A 1 85 ? 52.418 -23.407 -34.230 1.00 82.81 85 LEU A C 1
ATOM 660 O O . LEU A 1 85 ? 51.230 -23.473 -34.538 1.00 82.81 85 LEU A O 1
ATOM 664 N N . SER A 1 86 ? 53.105 -22.262 -34.299 1.00 83.69 86 SER A N 1
ATOM 665 C CA . SER A 1 86 ? 52.510 -20.990 -34.740 1.00 83.69 86 SER A CA 1
ATOM 666 C C . SER A 1 86 ? 52.103 -20.990 -36.220 1.00 83.69 86 SER A C 1
ATOM 668 O O . SER A 1 86 ? 51.188 -20.266 -36.611 1.00 83.69 86 SER A O 1
ATOM 670 N N . ASN A 1 87 ? 52.734 -21.842 -37.031 1.00 85.44 87 ASN A N 1
ATOM 671 C CA . ASN A 1 87 ? 52.437 -21.999 -38.454 1.00 85.44 87 ASN A CA 1
ATOM 672 C C . ASN A 1 87 ? 51.285 -22.978 -38.744 1.00 85.44 87 ASN A C 1
ATOM 674 O O . ASN A 1 87 ? 50.880 -23.127 -39.899 1.00 85.44 87 ASN A O 1
ATOM 678 N N . ILE A 1 88 ? 50.737 -23.650 -37.728 1.00 85.00 88 ILE A N 1
ATOM 679 C CA . ILE A 1 88 ? 49.616 -24.573 -37.916 1.00 85.00 88 ILE A CA 1
ATOM 680 C C . ILE A 1 88 ? 48.325 -23.758 -38.022 1.00 85.00 88 ILE A C 1
ATOM 682 O O . ILE A 1 88 ? 47.887 -23.104 -37.078 1.00 85.00 88 ILE A O 1
ATOM 686 N N . SER A 1 89 ? 47.675 -23.814 -39.182 1.00 79.25 89 SER A N 1
ATOM 687 C CA . SER A 1 89 ? 46.362 -23.205 -39.380 1.00 79.25 89 SER A CA 1
ATOM 688 C C . SER A 1 89 ? 45.313 -23.890 -38.500 1.00 79.25 89 SER A C 1
ATOM 690 O O . SER A 1 89 ? 45.034 -25.076 -38.678 1.00 79.25 89 SER A O 1
ATOM 692 N N . PHE A 1 90 ? 44.700 -23.143 -37.580 1.00 80.38 90 PHE A N 1
ATOM 693 C CA . PHE A 1 90 ? 43.613 -23.659 -36.747 1.00 80.38 90 PHE A CA 1
ATOM 694 C C . PHE A 1 90 ? 42.410 -24.095 -37.595 1.00 80.38 90 PHE A C 1
ATOM 696 O O . PHE A 1 90 ? 41.964 -23.370 -38.491 1.00 80.38 90 PHE A O 1
ATOM 703 N N . THR A 1 91 ? 41.841 -25.257 -37.274 1.00 74.00 91 THR A N 1
ATOM 704 C CA . THR A 1 91 ? 40.589 -25.736 -37.865 1.00 74.00 91 THR A CA 1
ATOM 705 C C . THR A 1 91 ? 39.427 -24.882 -37.351 1.00 74.00 91 THR A C 1
ATOM 707 O O . THR A 1 91 ? 39.022 -24.952 -36.194 1.00 74.00 91 THR A O 1
ATOM 710 N N . LYS A 1 92 ? 38.884 -24.017 -38.213 1.00 67.75 92 LYS A N 1
ATOM 711 C CA . LYS A 1 92 ? 37.685 -23.229 -37.903 1.00 67.75 92 LYS A CA 1
ATOM 712 C C . LYS A 1 92 ? 36.464 -24.117 -38.121 1.00 67.75 92 LYS A C 1
ATOM 714 O O . LYS A 1 92 ? 36.120 -24.417 -39.258 1.00 67.75 92 LYS A O 1
ATOM 719 N N . THR A 1 93 ? 35.822 -24.549 -37.046 1.00 70.12 93 THR A N 1
ATOM 720 C CA . THR A 1 93 ? 34.484 -25.146 -37.122 1.00 70.12 93 THR A CA 1
ATOM 721 C C . THR A 1 93 ? 33.456 -24.050 -37.442 1.00 70.12 93 THR A C 1
ATOM 723 O O . THR A 1 93 ? 33.638 -22.895 -37.046 1.00 70.12 93 THR A O 1
ATOM 726 N N . GLU A 1 94 ? 32.369 -24.383 -38.151 1.00 62.56 94 GLU A N 1
ATOM 727 C CA . GLU A 1 94 ? 31.304 -23.429 -38.549 1.00 62.56 94 GLU A CA 1
ATOM 728 C C . GLU A 1 94 ? 30.730 -22.619 -37.372 1.00 62.56 94 GLU A C 1
ATOM 730 O O . GLU A 1 94 ? 30.323 -21.464 -37.534 1.00 62.56 94 GLU A O 1
ATOM 735 N N . LEU A 1 95 ? 30.784 -23.192 -36.167 1.00 58.66 95 LEU A N 1
ATOM 736 C CA . LEU A 1 95 ? 30.365 -22.569 -34.911 1.00 58.66 95 LEU A CA 1
ATOM 737 C C . LEU A 1 95 ? 31.158 -21.294 -34.572 1.00 58.66 95 LEU A C 1
ATOM 739 O O . LEU A 1 95 ? 30.600 -20.367 -33.993 1.00 58.66 95 LEU A O 1
ATOM 743 N N . ILE A 1 96 ? 32.437 -21.197 -34.952 1.00 62.19 96 ILE A N 1
ATOM 744 C CA . ILE A 1 96 ? 33.284 -20.028 -34.643 1.00 62.19 96 ILE A CA 1
ATOM 745 C C . ILE A 1 96 ? 33.059 -18.895 -35.656 1.00 62.19 96 ILE A C 1
ATOM 747 O O . ILE A 1 96 ? 33.162 -17.715 -35.319 1.00 62.19 96 ILE A O 1
ATOM 751 N N . THR A 1 97 ? 32.716 -19.223 -36.903 1.00 58.53 97 THR A N 1
ATOM 752 C CA . THR A 1 97 ? 32.413 -18.220 -37.937 1.00 58.53 97 THR A CA 1
ATOM 753 C C . THR A 1 97 ? 31.037 -17.586 -37.770 1.00 58.53 97 THR A C 1
ATOM 755 O O . THR A 1 97 ? 30.884 -16.406 -38.081 1.00 58.53 97 THR A O 1
ATOM 758 N N . GLN A 1 98 ? 30.056 -18.326 -37.247 1.00 58.88 98 GLN A N 1
ATOM 759 C CA . GLN A 1 98 ? 28.697 -17.814 -37.040 1.00 58.88 98 GLN A CA 1
ATOM 760 C C . GLN A 1 98 ? 28.543 -16.982 -35.758 1.00 58.88 98 GLN A C 1
ATOM 762 O O . GLN A 1 98 ? 27.612 -16.188 -35.653 1.00 58.88 98 GLN A O 1
ATOM 767 N N . ASN A 1 99 ? 29.481 -17.074 -34.812 1.00 54.97 99 ASN A N 1
ATOM 768 C CA . ASN A 1 99 ? 29.366 -16.413 -33.510 1.00 54.97 99 ASN A CA 1
ATOM 769 C C . ASN A 1 99 ? 30.047 -15.029 -33.434 1.00 54.97 99 ASN A C 1
ATOM 771 O O . ASN A 1 99 ? 30.513 -14.610 -32.377 1.00 54.97 99 ASN A O 1
ATOM 775 N N . LYS A 1 100 ? 30.136 -14.299 -34.556 1.00 56.06 100 LYS A N 1
ATOM 776 C CA . LYS A 1 100 ? 30.718 -12.941 -34.587 1.00 56.06 100 LYS A CA 1
ATOM 777 C C . LYS A 1 100 ? 29.752 -11.819 -34.185 1.00 56.06 100 LYS A C 1
ATOM 779 O O . LYS A 1 100 ? 30.227 -10.715 -33.941 1.00 56.06 100 LYS A O 1
ATOM 784 N N . ASN A 1 101 ? 28.451 -12.095 -34.049 1.00 56.84 101 ASN A N 1
ATOM 785 C CA . ASN A 1 101 ? 27.434 -11.051 -33.842 1.00 56.84 101 ASN A CA 1
ATOM 786 C C . ASN A 1 101 ? 26.586 -11.184 -32.563 1.00 56.84 101 ASN A C 1
ATOM 788 O O . ASN A 1 101 ? 25.674 -10.393 -32.382 1.00 56.84 101 ASN A O 1
ATOM 792 N N . ILE A 1 102 ? 26.874 -12.126 -31.659 1.00 56.91 102 ILE A N 1
ATOM 793 C CA . ILE A 1 102 ? 26.111 -12.277 -30.396 1.00 56.91 102 ILE A CA 1
ATOM 794 C C . ILE A 1 102 ? 26.818 -11.607 -29.198 1.00 56.91 102 ILE A C 1
ATOM 796 O O . ILE A 1 102 ? 26.251 -11.481 -28.120 1.00 56.91 102 ILE A O 1
ATOM 800 N N . GLY A 1 103 ? 28.051 -11.120 -29.376 1.00 58.78 103 GLY A N 1
ATOM 801 C CA . GLY A 1 103 ? 28.899 -10.650 -28.272 1.00 58.78 103 GLY A CA 1
ATOM 802 C C . GLY A 1 103 ? 29.252 -9.162 -28.243 1.00 58.78 103 GLY A C 1
ATOM 803 O O . GLY A 1 103 ? 30.190 -8.816 -27.530 1.00 58.78 103 GLY A O 1
ATOM 804 N N . ARG A 1 104 ? 28.602 -8.290 -29.031 1.00 56.03 104 ARG A N 1
ATOM 805 C CA . ARG A 1 104 ? 28.883 -6.835 -29.046 1.00 56.03 104 ARG A CA 1
ATOM 806 C C . ARG A 1 104 ? 27.661 -5.970 -29.361 1.00 56.03 104 ARG A C 1
ATOM 808 O O . ARG A 1 104 ? 27.784 -4.961 -30.055 1.00 56.03 104 ARG A O 1
ATOM 815 N N . ASP A 1 105 ? 26.499 -6.314 -28.818 1.00 60.50 105 ASP A N 1
ATOM 816 C CA . ASP A 1 105 ? 25.520 -5.258 -28.578 1.00 60.50 105 ASP A CA 1
ATOM 817 C C . ASP A 1 105 ? 26.128 -4.362 -27.499 1.00 60.50 105 ASP A C 1
ATOM 819 O O . ASP A 1 105 ? 26.303 -4.767 -26.350 1.00 60.50 105 ASP A O 1
ATOM 823 N N . ASN A 1 106 ? 26.570 -3.171 -27.907 1.00 66.00 106 ASN A N 1
ATOM 824 C CA . ASN A 1 106 ? 26.998 -2.116 -27.000 1.00 66.00 106 ASN A CA 1
ATOM 825 C C . ASN A 1 106 ? 25.793 -1.756 -26.123 1.00 66.00 106 ASN A C 1
ATOM 827 O O . ASN A 1 106 ? 25.014 -0.869 -26.473 1.00 66.00 106 ASN A O 1
ATOM 831 N N . PHE A 1 107 ? 25.606 -2.481 -25.019 1.00 68.75 107 PHE A N 1
ATOM 832 C CA . PHE A 1 107 ? 24.615 -2.152 -24.009 1.00 68.75 107 PHE A CA 1
ATOM 833 C C . PHE A 1 107 ? 24.933 -0.747 -23.511 1.00 68.75 107 PHE A C 1
ATOM 835 O O . PHE A 1 107 ? 25.928 -0.508 -22.827 1.00 68.75 107 PHE A O 1
ATOM 842 N N . ASP A 1 108 ? 24.100 0.204 -23.920 1.00 79.00 108 ASP A N 1
ATOM 843 C CA . ASP A 1 108 ? 24.213 1.596 -23.527 1.00 79.00 108 ASP A CA 1
ATOM 844 C C . ASP A 1 108 ? 23.805 1.698 -22.054 1.00 79.00 108 ASP A C 1
ATOM 846 O O . ASP A 1 108 ? 22.635 1.889 -21.714 1.00 79.00 108 ASP A O 1
ATOM 850 N N . PHE A 1 109 ? 24.782 1.486 -21.169 1.00 82.75 109 PHE A N 1
ATOM 851 C CA . PHE A 1 109 ? 24.606 1.438 -19.717 1.00 82.75 109 PHE A CA 1
ATOM 852 C C . PHE A 1 109 ? 23.858 2.669 -19.184 1.00 82.75 109 PHE A C 1
ATOM 854 O O . PHE A 1 109 ? 23.071 2.552 -18.251 1.00 82.75 109 PHE A O 1
ATOM 861 N N . LYS A 1 110 ? 24.021 3.826 -19.841 1.00 86.19 110 LYS A N 1
ATOM 862 C CA . LYS A 1 110 ? 23.322 5.075 -19.506 1.00 86.19 110 LYS A CA 1
ATOM 863 C C . LYS A 1 110 ? 21.821 5.022 -19.794 1.00 86.19 110 LYS A C 1
ATOM 865 O O . LYS A 1 110 ? 21.030 5.579 -19.043 1.00 86.19 110 LYS A O 1
ATOM 870 N N . LYS A 1 111 ? 21.406 4.356 -20.875 1.00 86.44 111 LYS A N 1
ATOM 871 C CA . LYS A 1 111 ? 19.977 4.161 -21.171 1.00 86.44 111 LYS A CA 1
ATOM 872 C C . LYS A 1 111 ? 19.357 3.165 -20.206 1.00 86.44 111 LYS A C 1
ATOM 874 O O . LYS A 1 111 ? 18.247 3.388 -19.743 1.00 86.44 111 LYS A O 1
ATOM 879 N N . ILE A 1 112 ? 20.088 2.105 -19.867 1.00 86.25 112 ILE A N 1
ATOM 880 C CA . ILE A 1 112 ? 19.630 1.109 -18.892 1.00 86.25 112 ILE A CA 1
ATOM 881 C C . ILE A 1 112 ? 19.448 1.762 -17.520 1.00 86.25 112 ILE A C 1
ATOM 883 O O . ILE A 1 112 ? 18.389 1.596 -16.917 1.00 86.25 112 ILE A O 1
ATOM 887 N N . SER A 1 113 ? 20.416 2.559 -17.055 1.00 87.19 113 SER A N 1
ATOM 888 C CA . SER A 1 113 ? 20.295 3.280 -15.783 1.00 87.19 113 SER A CA 1
ATOM 889 C C . SER A 1 113 ? 19.126 4.264 -15.792 1.00 87.19 113 SER A C 1
ATOM 891 O O . SER A 1 113 ? 18.347 4.261 -14.846 1.00 87.19 113 SER A O 1
ATOM 893 N N . ALA A 1 114 ? 18.930 5.015 -16.882 1.00 90.06 114 ALA A N 1
ATOM 894 C CA . ALA A 1 114 ? 17.784 5.913 -17.024 1.00 90.06 114 ALA A CA 1
ATOM 895 C C . ALA A 1 114 ? 16.446 5.152 -16.969 1.00 90.06 114 ALA A C 1
ATOM 897 O O . ALA A 1 114 ? 15.571 5.497 -16.184 1.00 90.06 114 ALA A O 1
ATOM 898 N N . THR A 1 115 ? 16.303 4.047 -17.712 1.00 90.56 115 THR A N 1
ATOM 899 C CA . THR A 1 115 ? 15.072 3.232 -17.663 1.00 90.56 115 THR A CA 1
ATOM 900 C C . THR A 1 115 ? 14.831 2.591 -16.295 1.00 90.56 115 THR A C 1
ATOM 902 O O . THR A 1 115 ? 13.682 2.405 -15.893 1.00 90.56 115 THR A O 1
ATOM 905 N N . LEU A 1 116 ? 15.900 2.260 -15.564 1.00 91.12 116 LEU A N 1
ATOM 906 C CA . LEU A 1 116 ? 15.821 1.737 -14.204 1.00 91.12 116 LEU A CA 1
ATOM 907 C C . LEU A 1 116 ? 15.364 2.826 -13.222 1.00 91.12 116 LEU A C 1
ATOM 909 O O . LEU A 1 116 ? 14.529 2.555 -12.363 1.00 91.12 116 LEU A O 1
ATOM 913 N N . GLU A 1 117 ? 15.899 4.042 -13.335 1.00 92.25 117 GLU A N 1
ATOM 914 C CA . GLU A 1 117 ? 15.508 5.197 -12.519 1.00 92.25 117 GLU A CA 1
ATOM 915 C C . GLU A 1 117 ? 14.055 5.604 -12.780 1.00 92.25 117 GLU A C 1
ATOM 917 O O . GLU A 1 117 ? 13.283 5.715 -11.827 1.00 92.25 117 GLU A O 1
ATOM 922 N N . ASP A 1 118 ? 13.645 5.694 -14.046 1.00 91.56 118 ASP A N 1
ATOM 923 C CA . ASP A 1 118 ? 12.253 5.938 -14.439 1.00 91.56 118 ASP A CA 1
ATOM 924 C C . ASP A 1 118 ? 11.319 4.845 -13.896 1.00 91.56 118 ASP A C 1
ATOM 926 O O . ASP A 1 118 ? 10.216 5.115 -13.415 1.00 91.56 118 ASP A O 1
ATOM 930 N N . GLY A 1 119 ? 11.760 3.584 -13.958 1.00 90.31 119 GLY A N 1
ATOM 931 C CA . GLY A 1 119 ? 11.038 2.449 -13.392 1.00 90.31 119 GLY A CA 1
ATOM 932 C C . GLY A 1 119 ? 10.857 2.578 -11.879 1.00 90.31 119 GLY A C 1
ATOM 933 O O . GLY A 1 119 ? 9.753 2.379 -11.376 1.00 90.31 119 GLY A O 1
ATOM 934 N N . LYS A 1 120 ? 11.913 2.967 -11.154 1.00 90.44 120 LYS A N 1
ATOM 935 C CA . LYS A 1 120 ? 11.855 3.215 -9.706 1.00 90.44 120 LYS A CA 1
ATOM 936 C C . LYS A 1 120 ? 10.891 4.352 -9.373 1.00 90.44 120 LYS A C 1
ATOM 938 O O . LYS A 1 120 ? 10.055 4.175 -8.493 1.00 90.44 120 LYS A O 1
ATOM 943 N N . GLN A 1 121 ? 10.958 5.475 -10.088 1.00 90.00 121 GLN A N 1
ATOM 944 C CA . GLN A 1 121 ? 10.058 6.614 -9.870 1.00 90.00 121 GLN A CA 1
ATOM 945 C C . GLN A 1 121 ? 8.587 6.216 -10.044 1.00 90.00 121 GLN A C 1
ATOM 947 O O . GLN A 1 121 ? 7.780 6.452 -9.147 1.00 90.00 121 GLN A O 1
ATOM 952 N N . LYS A 1 122 ? 8.251 5.496 -11.121 1.00 88.50 122 LYS A N 1
ATOM 953 C CA . LYS A 1 122 ? 6.883 4.999 -11.355 1.00 88.50 122 LYS A CA 1
ATOM 954 C C . LYS A 1 122 ? 6.396 4.041 -10.267 1.00 88.50 122 LYS A C 1
ATOM 956 O O . LYS A 1 122 ? 5.206 4.024 -9.955 1.00 88.50 122 LYS A O 1
ATOM 961 N N . LEU A 1 123 ? 7.286 3.227 -9.691 1.00 88.06 123 LEU A N 1
ATOM 962 C CA . LEU A 1 123 ? 6.933 2.363 -8.562 1.00 88.06 123 LEU A CA 1
ATOM 963 C C . LEU A 1 123 ? 6.635 3.177 -7.299 1.00 88.06 123 LEU A C 1
ATOM 965 O O . LEU A 1 123 ? 5.618 2.918 -6.660 1.00 88.06 123 LEU A O 1
ATOM 969 N N . PHE A 1 124 ? 7.449 4.188 -6.982 1.00 88.50 124 PHE A N 1
ATOM 970 C CA . PHE A 1 124 ? 7.190 5.078 -5.847 1.00 88.50 124 PHE A CA 1
ATOM 971 C C . PHE A 1 124 ? 5.869 5.842 -6.004 1.00 88.50 124 PHE A C 1
ATOM 973 O O . PHE A 1 124 ? 5.046 5.838 -5.090 1.00 88.50 124 PHE A O 1
ATOM 980 N N . GLU A 1 125 ? 5.607 6.416 -7.179 1.00 87.62 125 GLU A N 1
ATOM 981 C CA . GLU A 1 125 ? 4.337 7.094 -7.476 1.00 87.62 125 GLU A CA 1
ATOM 982 C C . GLU A 1 125 ? 3.134 6.147 -7.337 1.00 87.62 125 GLU A C 1
ATOM 984 O O . GLU A 1 125 ? 2.088 6.505 -6.782 1.00 87.62 125 GLU A O 1
ATOM 989 N N . ARG A 1 126 ? 3.277 4.898 -7.797 1.00 85.56 126 ARG A N 1
ATOM 990 C CA . ARG A 1 126 ? 2.244 3.872 -7.637 1.00 85.56 126 ARG A CA 1
ATOM 991 C C . ARG A 1 126 ? 2.011 3.530 -6.167 1.00 85.56 126 ARG A C 1
ATOM 993 O O . ARG A 1 126 ? 0.869 3.375 -5.747 1.00 85.56 126 ARG A O 1
ATOM 1000 N N . GLU A 1 127 ? 3.062 3.413 -5.366 1.00 87.06 127 GLU A N 1
ATOM 1001 C CA . GLU A 1 127 ? 2.914 3.163 -3.933 1.00 87.06 127 GLU A CA 1
ATOM 1002 C C . GLU A 1 127 ? 2.218 4.314 -3.210 1.00 87.06 127 GLU A C 1
ATOM 1004 O O . GLU A 1 127 ? 1.345 4.072 -2.376 1.00 87.06 127 GLU A O 1
ATOM 1009 N N . GLU A 1 128 ? 2.566 5.559 -3.529 1.00 87.25 128 GLU A N 1
ATOM 1010 C CA . GLU A 1 128 ? 1.923 6.727 -2.931 1.00 87.25 128 GLU A CA 1
ATOM 1011 C C . GLU A 1 128 ? 0.448 6.826 -3.304 1.00 87.25 128 GLU A C 1
ATOM 1013 O O . GLU A 1 128 ? -0.396 7.039 -2.433 1.00 87.25 128 GLU A O 1
ATOM 1018 N N . THR A 1 129 ? 0.116 6.639 -4.582 1.00 86.69 129 THR A N 1
ATOM 1019 C CA . THR A 1 129 ? -1.281 6.630 -5.039 1.00 86.69 129 THR A CA 1
ATOM 1020 C C . THR A 1 129 ? -2.073 5.503 -4.379 1.00 86.69 129 THR A C 1
ATOM 1022 O O . THR A 1 129 ? -3.188 5.734 -3.920 1.00 86.69 129 THR A O 1
ATOM 1025 N N . ASN A 1 130 ? -1.477 4.322 -4.209 1.00 88.38 130 ASN A N 1
ATOM 1026 C CA . ASN A 1 130 ? -2.098 3.215 -3.482 1.00 88.38 130 ASN A CA 1
ATOM 1027 C C . ASN A 1 130 ? -2.332 3.533 -2.005 1.00 88.38 130 ASN A C 1
ATOM 1029 O O . ASN A 1 130 ? -3.390 3.208 -1.474 1.00 88.38 130 ASN A O 1
ATOM 1033 N N . LYS A 1 131 ? -1.363 4.158 -1.327 1.00 89.69 131 LYS A N 1
ATOM 1034 C CA . LYS A 1 131 ? -1.514 4.579 0.074 1.00 89.69 131 LYS A CA 1
ATOM 1035 C C . LYS A 1 131 ? -2.635 5.610 0.221 1.00 89.69 131 LYS A C 1
ATOM 1037 O O . LYS A 1 131 ? -3.441 5.479 1.136 1.00 89.69 131 LYS A O 1
ATOM 1042 N N . LYS A 1 132 ? -2.724 6.580 -0.697 1.00 91.19 132 LYS A N 1
ATOM 1043 C CA . LYS A 1 132 ? -3.803 7.584 -0.728 1.00 91.19 132 LYS A CA 1
ATOM 1044 C C . LYS A 1 132 ? -5.174 6.922 -0.877 1.00 91.19 132 LYS A C 1
ATOM 1046 O O . LYS A 1 132 ? -6.010 7.088 -0.002 1.00 91.19 132 LYS A O 1
ATOM 1051 N N . LEU A 1 133 ? -5.344 6.058 -1.881 1.00 91.38 133 LEU A N 1
ATOM 1052 C CA . LEU A 1 133 ? -6.602 5.332 -2.110 1.00 91.38 133 LEU A CA 1
ATOM 1053 C C . LEU A 1 133 ? -7.025 4.474 -0.908 1.00 91.38 133 LEU A C 1
ATOM 1055 O O . LEU A 1 133 ? -8.205 4.410 -0.574 1.00 91.38 133 LEU A O 1
ATOM 1059 N N . LYS A 1 134 ? -6.068 3.824 -0.235 1.00 91.56 134 LYS A N 1
ATOM 1060 C CA . LYS A 1 134 ? -6.342 3.048 0.983 1.00 91.56 134 LYS A CA 1
ATOM 1061 C C . LYS A 1 134 ? -6.780 3.932 2.143 1.00 91.56 134 LYS A C 1
ATOM 1063 O O . LYS A 1 134 ? -7.710 3.562 2.850 1.00 91.56 134 LYS A O 1
ATOM 1068 N N . ASN A 1 135 ? -6.136 5.081 2.333 1.00 91.50 135 ASN A N 1
ATOM 1069 C CA . ASN A 1 135 ? -6.520 6.034 3.372 1.00 91.50 135 ASN A CA 1
ATOM 1070 C C . ASN A 1 135 ? -7.913 6.615 3.114 1.00 91.50 135 ASN A C 1
ATOM 1072 O O . ASN A 1 135 ? -8.709 6.693 4.045 1.00 91.50 135 ASN A O 1
ATOM 1076 N N . ASP A 1 136 ? -8.234 6.947 1.864 1.00 91.75 136 ASP A N 1
ATOM 1077 C CA . ASP A 1 136 ? -9.559 7.445 1.484 1.00 91.75 136 ASP A CA 1
ATOM 1078 C C . ASP A 1 136 ? -10.638 6.375 1.719 1.00 91.75 136 ASP A C 1
ATOM 1080 O O . ASP A 1 136 ? -11.707 6.663 2.260 1.00 91.75 136 ASP A O 1
ATOM 1084 N N . TYR A 1 137 ? -10.338 5.114 1.389 1.00 92.44 137 TYR A N 1
ATOM 1085 C CA . TYR A 1 137 ? -11.217 3.977 1.671 1.00 92.44 137 TYR A CA 1
ATOM 1086 C C . TYR A 1 137 ? -11.404 3.729 3.173 1.00 92.44 137 TYR A C 1
ATOM 1088 O O . TYR A 1 137 ? -12.523 3.504 3.628 1.00 92.44 137 TYR A O 1
ATOM 1096 N N . LEU A 1 138 ? -10.331 3.807 3.965 1.00 91.75 138 LEU A N 1
ATOM 1097 C CA . LEU A 1 138 ? -10.431 3.748 5.424 1.00 91.75 138 LEU A CA 1
ATOM 1098 C C . LEU A 1 138 ? -11.293 4.898 5.957 1.00 91.75 138 LEU A C 1
ATOM 1100 O O . LEU A 1 138 ? -12.124 4.670 6.828 1.00 91.75 138 LEU A O 1
ATOM 1104 N N . GLY A 1 139 ? -11.158 6.103 5.398 1.00 91.44 139 GLY A N 1
ATOM 1105 C CA . GLY A 1 139 ? -12.028 7.237 5.707 1.00 91.44 139 GLY A CA 1
ATOM 1106 C C . GLY A 1 139 ? -13.505 6.924 5.461 1.00 91.44 139 GLY A C 1
ATOM 1107 O O . GLY A 1 139 ? -14.332 7.178 6.331 1.00 91.44 139 GLY A O 1
ATOM 1108 N N . LEU A 1 140 ? -13.832 6.294 4.329 1.00 90.56 140 LEU A N 1
ATOM 1109 C CA . LEU A 1 140 ? -15.195 5.846 4.023 1.00 90.56 140 LEU A CA 1
ATOM 1110 C C . LEU A 1 140 ? -15.705 4.787 5.016 1.00 90.56 140 LEU A C 1
ATOM 1112 O O . LEU A 1 140 ? -16.867 4.827 5.424 1.00 90.56 140 LEU A O 1
ATOM 1116 N N . LEU A 1 141 ? -14.851 3.846 5.428 1.00 89.50 141 LEU A N 1
ATOM 1117 C CA . LEU A 1 141 ? -15.200 2.856 6.451 1.00 89.50 141 LEU A CA 1
ATOM 1118 C C . LEU A 1 141 ? -15.487 3.515 7.800 1.00 89.50 141 LEU A C 1
ATOM 1120 O O . LEU A 1 141 ? -16.440 3.134 8.468 1.00 89.50 141 LEU A O 1
ATOM 1124 N N . PHE A 1 142 ? -14.706 4.520 8.194 1.00 90.62 142 PHE A N 1
ATOM 1125 C CA . PHE A 1 142 ? -14.959 5.259 9.430 1.00 90.62 142 PHE A CA 1
ATOM 1126 C C . PHE A 1 142 ? -16.180 6.176 9.338 1.00 90.62 142 PHE A C 1
ATOM 1128 O O . PHE A 1 142 ? -16.838 6.398 10.344 1.00 90.62 142 PHE A O 1
ATOM 1135 N N . GLU A 1 143 ? -16.528 6.679 8.158 1.00 91.00 143 GLU A N 1
ATOM 1136 C CA . GLU A 1 143 ? -17.766 7.440 7.966 1.00 91.00 143 GLU A CA 1
ATOM 1137 C C . GLU A 1 143 ? -19.013 6.549 8.077 1.00 91.00 143 GLU A C 1
ATOM 1139 O O . GLU A 1 143 ? -20.038 6.985 8.589 1.00 91.00 143 GLU A O 1
ATOM 1144 N N . SER A 1 144 ? -18.926 5.293 7.629 1.00 90.38 144 SER A N 1
ATOM 1145 C CA . SER A 1 144 ? -20.057 4.351 7.628 1.00 90.38 144 SER A CA 1
ATOM 1146 C C . SER A 1 144 ? -20.181 3.517 8.905 1.00 90.38 144 SER A C 1
ATOM 1148 O O . SER A 1 144 ? -21.296 3.231 9.330 1.00 90.38 144 SER A O 1
ATOM 1150 N N . TYR A 1 145 ? -19.058 3.140 9.519 1.00 91.88 145 TYR A N 1
ATOM 1151 C CA . TYR A 1 145 ? -18.993 2.256 10.690 1.00 91.88 145 TYR A CA 1
ATOM 1152 C C . TYR A 1 145 ? -18.291 2.901 11.893 1.00 91.88 145 TYR A C 1
ATOM 1154 O O . TYR A 1 145 ? -17.955 2.215 12.857 1.00 91.88 145 TYR A O 1
ATOM 1162 N N . GLY A 1 146 ? -18.019 4.208 11.858 1.00 91.69 146 GLY A N 1
ATOM 1163 C CA . GLY A 1 146 ? -17.313 4.904 12.938 1.00 91.69 146 GLY A CA 1
ATOM 1164 C C . GLY A 1 146 ? -18.022 4.796 14.284 1.00 91.69 146 GLY A C 1
ATOM 1165 O O . GLY A 1 146 ? -17.368 4.565 15.300 1.00 91.69 146 GLY A O 1
ATOM 1166 N N . ASP A 1 147 ? -19.352 4.884 14.282 1.00 92.75 147 ASP A N 1
ATOM 1167 C CA . ASP A 1 147 ? -20.165 4.755 15.493 1.00 92.75 147 ASP A CA 1
ATOM 1168 C C . ASP A 1 147 ? -20.075 3.343 16.090 1.00 92.75 147 ASP A C 1
ATOM 1170 O O . ASP A 1 147 ? -19.867 3.196 17.295 1.00 92.75 147 ASP A O 1
ATOM 1174 N N . ASP A 1 148 ? -20.115 2.303 15.251 1.00 92.19 148 ASP A N 1
ATOM 1175 C CA . ASP A 1 148 ? -19.945 0.909 15.681 1.00 92.19 148 ASP A CA 1
ATOM 1176 C C . ASP A 1 148 ? -18.537 0.662 16.243 1.00 92.19 148 ASP A C 1
ATOM 1178 O O . ASP A 1 148 ? -18.362 -0.015 17.258 1.00 92.19 148 ASP A O 1
ATOM 1182 N N . ILE A 1 149 ? -17.512 1.242 15.613 1.00 89.69 149 ILE A N 1
ATOM 1183 C CA . ILE A 1 149 ? -16.125 1.150 16.083 1.00 89.69 149 ILE A CA 1
ATOM 1184 C C . ILE A 1 149 ? -15.963 1.852 17.437 1.00 89.69 149 ILE A C 1
ATOM 1186 O O . ILE A 1 149 ? -15.263 1.341 18.316 1.00 89.69 149 ILE A O 1
ATOM 1190 N N . ASN A 1 150 ? -16.625 2.992 17.635 1.00 89.62 150 ASN A N 1
ATOM 1191 C CA . ASN A 1 150 ? -16.631 3.689 18.917 1.00 89.62 150 ASN A CA 1
ATOM 1192 C C . ASN A 1 150 ? -17.361 2.880 19.994 1.00 89.62 150 ASN A C 1
ATOM 1194 O O . ASN A 1 150 ? -16.826 2.731 21.090 1.00 89.62 150 ASN A O 1
ATOM 1198 N N . ALA A 1 151 ? -18.500 2.263 19.674 1.00 92.19 151 ALA A N 1
ATOM 1199 C CA . ALA A 1 151 ? -19.206 1.377 20.597 1.00 92.19 151 ALA A CA 1
ATOM 1200 C C . ALA A 1 151 ? -18.338 0.177 21.024 1.00 92.19 151 ALA A C 1
ATOM 1202 O O . ALA A 1 151 ? -18.288 -0.178 22.202 1.00 92.19 151 ALA A O 1
ATOM 1203 N N . VAL A 1 152 ? -17.587 -0.417 20.087 1.00 88.94 152 VAL A N 1
ATOM 1204 C CA . VAL A 1 152 ? -16.613 -1.477 20.397 1.00 88.94 152 VAL A CA 1
ATOM 1205 C C . VAL A 1 152 ? -15.507 -0.951 21.308 1.00 88.94 152 VAL A C 1
ATOM 1207 O O . VAL A 1 152 ? -15.119 -1.643 22.247 1.00 88.94 152 VAL A O 1
ATOM 1210 N N . ARG A 1 153 ? -15.023 0.272 21.082 1.00 88.25 153 ARG A N 1
ATOM 1211 C CA . ARG A 1 153 ? -13.985 0.901 21.908 1.00 88.25 153 ARG A CA 1
ATOM 1212 C C . ARG A 1 153 ? -14.451 1.204 23.336 1.00 88.25 153 ARG A C 1
ATOM 1214 O O . ARG A 1 153 ? -13.638 1.137 24.252 1.00 88.25 153 ARG A O 1
ATOM 1221 N N . GLU A 1 154 ? -15.721 1.551 23.518 1.00 91.19 154 GLU A N 1
ATOM 1222 C CA . GLU A 1 154 ? -16.324 1.852 24.825 1.00 91.19 154 GLU A CA 1
ATOM 1223 C C . GLU A 1 154 ? -16.686 0.593 25.630 1.00 91.19 154 GLU A C 1
ATOM 1225 O O . GLU A 1 154 ? -16.951 0.677 26.830 1.00 91.19 154 GLU A O 1
ATOM 1230 N N . SER A 1 155 ? -16.682 -0.582 24.993 1.00 91.31 155 SER A N 1
ATOM 1231 C CA . SER A 1 155 ? -16.976 -1.849 25.664 1.00 91.31 155 SER A CA 1
ATOM 1232 C C . SER A 1 155 ? -15.911 -2.225 26.705 1.00 91.31 155 SER A C 1
ATOM 1234 O O . SER A 1 155 ? -14.720 -1.959 26.535 1.00 91.31 155 SER A O 1
ATOM 1236 N N . SER A 1 156 ? -16.329 -2.902 27.782 1.00 88.56 156 SER A N 1
ATOM 1237 C CA . SER A 1 156 ? -15.438 -3.331 28.877 1.00 88.56 156 SER A CA 1
ATOM 1238 C C . SER A 1 156 ? -14.331 -4.290 28.440 1.00 88.56 156 SER A C 1
ATOM 1240 O O . SER A 1 156 ? -13.315 -4.414 29.120 1.00 88.56 156 SER A O 1
ATOM 1242 N N . ASP A 1 157 ? -14.538 -4.970 27.315 1.00 90.19 157 ASP A N 1
ATOM 1243 C CA . ASP A 1 157 ? -13.653 -6.014 26.805 1.00 90.19 157 ASP A CA 1
ATOM 1244 C C . ASP A 1 157 ? -12.603 -5.450 25.831 1.00 90.19 157 ASP A C 1
ATOM 1246 O O . ASP A 1 157 ? -11.706 -6.172 25.379 1.00 90.19 157 ASP A O 1
ATOM 1250 N N . PHE A 1 158 ? -12.673 -4.150 25.518 1.00 92.62 158 PHE A N 1
ATOM 1251 C CA . PHE A 1 158 ? -11.717 -3.495 24.642 1.00 92.62 158 PHE A CA 1
ATOM 1252 C C . PHE A 1 158 ? -10.424 -3.165 25.393 1.00 92.62 158 PHE A C 1
ATOM 1254 O O . PHE A 1 158 ? -10.356 -2.289 26.251 1.00 92.62 158 PHE A O 1
ATOM 1261 N N . THR A 1 159 ? -9.357 -3.876 25.045 1.00 92.06 159 THR A N 1
ATOM 1262 C CA . THR A 1 159 ? -8.021 -3.723 25.627 1.00 92.06 159 THR A CA 1
ATOM 1263 C C . THR A 1 159 ? -7.015 -3.260 24.572 1.00 92.06 159 THR A C 1
ATOM 1265 O O . THR A 1 159 ? -7.282 -3.254 23.370 1.00 92.06 159 THR A O 1
ATOM 1268 N N . ASN A 1 160 ? -5.786 -2.945 24.985 1.00 90.56 160 ASN A N 1
ATOM 1269 C CA . ASN A 1 160 ? -4.709 -2.607 24.043 1.00 90.56 160 ASN A CA 1
ATOM 1270 C C . ASN A 1 160 ? -4.476 -3.707 22.986 1.00 90.56 160 ASN A C 1
ATOM 1272 O O . ASN A 1 160 ? -4.117 -3.409 21.850 1.00 90.56 160 ASN A O 1
ATOM 1276 N N . LYS A 1 161 ? -4.727 -4.981 23.325 1.00 91.62 161 LYS A N 1
ATOM 1277 C CA . LYS A 1 161 ? -4.602 -6.101 22.379 1.00 91.62 161 LYS A CA 1
ATOM 1278 C C . LYS A 1 161 ? -5.698 -6.079 21.310 1.00 91.62 161 LYS A C 1
ATOM 1280 O O . LYS A 1 161 ? -5.392 -6.312 20.143 1.00 91.62 161 LYS A O 1
ATOM 1285 N N . SER A 1 162 ? -6.947 -5.779 21.678 1.00 91.81 162 SER A N 1
ATOM 1286 C CA . SER A 1 162 ? -8.040 -5.660 20.703 1.00 91.81 162 SER A CA 1
ATOM 1287 C C . SER A 1 162 ? -7.884 -4.420 19.825 1.00 91.81 162 SER A C 1
ATOM 1289 O O . SER A 1 162 ? -8.237 -4.480 18.652 1.00 91.81 162 SER A O 1
ATOM 1291 N N . LEU A 1 163 ? -7.278 -3.340 20.333 1.00 89.81 163 LEU A N 1
ATOM 1292 C CA . LEU A 1 163 ? -6.914 -2.178 19.518 1.00 89.81 163 LEU A CA 1
ATOM 1293 C C . LEU A 1 163 ? -5.889 -2.537 18.432 1.00 89.81 163 LEU A C 1
ATOM 1295 O O . LEU A 1 163 ? -6.082 -2.193 17.268 1.00 89.81 163 LEU A O 1
ATOM 1299 N N . VAL A 1 164 ? -4.825 -3.263 18.792 1.00 92.31 164 VAL A N 1
ATOM 1300 C CA . VAL A 1 164 ? -3.825 -3.738 17.818 1.00 92.31 164 VAL A CA 1
ATOM 1301 C C . VAL A 1 164 ? -4.462 -4.689 16.801 1.00 92.31 164 VAL A C 1
ATOM 1303 O O . VAL A 1 164 ? -4.179 -4.592 15.607 1.00 92.31 164 VAL A O 1
ATOM 1306 N N . LEU A 1 165 ? -5.355 -5.578 17.248 1.00 91.69 165 LEU A N 1
ATOM 1307 C CA . LEU A 1 165 ? -6.086 -6.480 16.359 1.00 91.69 165 LEU A CA 1
ATOM 1308 C C . LEU A 1 165 ? -6.983 -5.706 15.384 1.00 91.69 165 LEU A C 1
ATOM 1310 O O . LEU A 1 165 ? -6.932 -5.970 14.188 1.00 91.69 165 LEU A O 1
ATOM 1314 N N . LEU A 1 166 ? -7.740 -4.717 15.865 1.00 90.69 166 LEU A N 1
ATOM 1315 C CA . LEU A 1 166 ? -8.588 -3.864 15.032 1.00 90.69 166 LEU A CA 1
ATOM 1316 C C . LEU A 1 166 ? -7.761 -3.090 13.999 1.00 90.69 166 LEU A C 1
ATOM 1318 O O . LEU A 1 166 ? -8.117 -3.066 12.825 1.00 90.69 166 LEU A O 1
ATOM 1322 N N . ALA A 1 167 ? -6.630 -2.511 14.407 1.00 90.69 167 ALA A N 1
ATOM 1323 C CA . ALA A 1 167 ? -5.729 -1.817 13.493 1.00 90.69 167 ALA A CA 1
ATOM 1324 C C . ALA A 1 167 ? -5.188 -2.754 12.400 1.00 90.69 167 ALA A C 1
ATOM 1326 O O . ALA A 1 167 ? -5.146 -2.378 11.228 1.00 90.69 167 ALA A O 1
ATOM 1327 N N . ASN A 1 168 ? -4.826 -3.989 12.760 1.00 92.94 168 ASN A N 1
ATOM 1328 C CA . ASN A 1 168 ? -4.385 -4.995 11.797 1.00 92.94 168 ASN A CA 1
ATOM 1329 C C . ASN A 1 168 ? -5.513 -5.420 10.853 1.00 92.94 168 ASN A C 1
ATOM 1331 O O . ASN A 1 168 ? -5.285 -5.478 9.650 1.00 92.94 168 ASN A O 1
ATOM 1335 N N . VAL A 1 169 ? -6.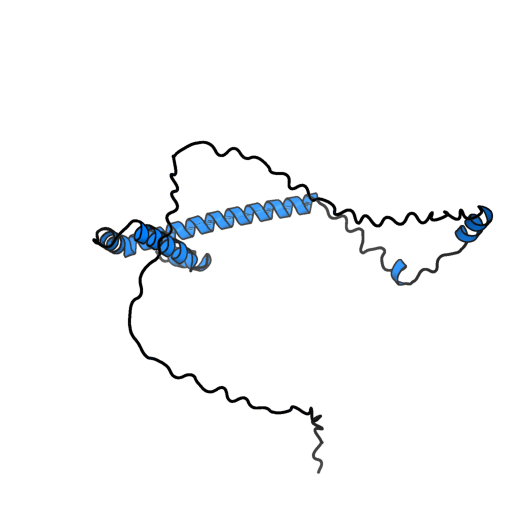724 -5.641 11.369 1.00 92.50 169 VAL A N 1
ATOM 1336 C CA . VAL A 1 169 ? -7.903 -5.991 10.563 1.00 92.50 169 VAL A CA 1
ATOM 1337 C C . VAL A 1 169 ? -8.256 -4.867 9.590 1.00 92.50 169 VAL A C 1
ATOM 1339 O O . VAL A 1 169 ? -8.515 -5.141 8.425 1.00 92.50 169 VAL A O 1
ATOM 1342 N N . LEU A 1 170 ? -8.213 -3.602 10.015 1.00 90.88 170 LEU A N 1
ATOM 1343 C CA . LEU A 1 170 ? -8.459 -2.453 9.136 1.00 90.88 170 LEU A CA 1
ATOM 1344 C C . LEU A 1 170 ? -7.367 -2.312 8.070 1.00 90.88 170 LEU A C 1
ATOM 1346 O O . LEU A 1 170 ? -7.660 -2.115 6.889 1.00 90.88 170 LEU A O 1
ATOM 1350 N N . LYS A 1 171 ? -6.099 -2.468 8.466 1.00 91.12 171 LYS A N 1
ATOM 1351 C CA . LYS A 1 171 ? -4.958 -2.443 7.545 1.00 91.12 171 LYS A CA 1
ATOM 1352 C C . LYS A 1 171 ? -5.062 -3.556 6.503 1.00 91.12 171 LYS A C 1
ATOM 1354 O O . LYS A 1 171 ? -4.882 -3.296 5.316 1.00 91.12 171 LYS A O 1
ATOM 1359 N N . GLU A 1 172 ? -5.368 -4.776 6.928 1.00 92.19 172 GLU A N 1
ATOM 1360 C CA . GLU A 1 172 ? -5.524 -5.930 6.046 1.00 92.19 172 GLU A CA 1
ATOM 1361 C C . GLU A 1 172 ? -6.782 -5.811 5.178 1.00 92.19 172 GLU A C 1
ATOM 1363 O O . GLU A 1 172 ? -6.708 -6.040 3.975 1.00 92.19 172 GLU A O 1
ATOM 1368 N N . GLY A 1 173 ? -7.889 -5.319 5.736 1.00 89.88 173 GLY A N 1
ATOM 1369 C CA . GLY A 1 173 ? -9.122 -5.013 5.011 1.00 89.88 173 GLY A CA 1
ATOM 1370 C C . GLY A 1 173 ? -8.909 -4.000 3.884 1.00 89.88 173 GLY A C 1
ATOM 1371 O O . GLY A 1 173 ? -9.396 -4.198 2.774 1.00 89.88 173 GLY A O 1
ATOM 1372 N N . SER A 1 174 ? -8.097 -2.962 4.114 1.00 88.00 174 SER A N 1
ATOM 1373 C CA . SER A 1 174 ? -7.708 -2.005 3.062 1.00 88.00 174 SER A CA 1
ATOM 1374 C C . SER A 1 174 ? -6.817 -2.619 1.968 1.00 88.00 174 SER A C 1
ATOM 1376 O O . SER A 1 174 ? -6.726 -2.084 0.865 1.00 88.00 174 SER A O 1
ATOM 1378 N N . ASN A 1 175 ? -6.167 -3.754 2.252 1.00 89.88 175 ASN A N 1
ATOM 1379 C CA . ASN A 1 175 ? -5.347 -4.500 1.297 1.00 89.88 175 ASN A CA 1
ATOM 1380 C C . ASN A 1 175 ? -6.136 -5.559 0.509 1.00 89.88 175 ASN A C 1
ATOM 1382 O O . ASN A 1 175 ? -5.566 -6.143 -0.408 1.00 89.88 175 ASN A O 1
ATOM 1386 N N . MET A 1 176 ? -7.407 -5.824 0.836 1.00 89.25 176 MET A N 1
ATOM 1387 C CA . MET A 1 176 ? -8.214 -6.843 0.144 1.00 89.25 176 MET A CA 1
ATOM 1388 C C . MET A 1 176 ? -8.641 -6.426 -1.269 1.00 89.25 176 MET A C 1
ATOM 1390 O O . MET A 1 176 ? -9.068 -7.271 -2.054 1.00 89.25 176 MET A O 1
ATOM 1394 N N . PHE A 1 177 ? -8.547 -5.136 -1.584 1.00 90.31 177 PHE A N 1
ATOM 1395 C CA . PHE A 1 177 ? -9.035 -4.556 -2.828 1.00 90.31 177 PHE A CA 1
ATOM 1396 C C . PHE A 1 177 ? -7.887 -4.121 -3.738 1.00 90.31 177 PHE A C 1
ATOM 1398 O O . PHE A 1 177 ? -6.922 -3.489 -3.298 1.00 90.31 177 PHE A O 1
ATOM 1405 N N . ASP A 1 178 ? -8.033 -4.404 -5.031 1.00 90.75 178 ASP A N 1
ATOM 1406 C CA . ASP A 1 178 ? -7.143 -3.883 -6.063 1.00 90.75 178 ASP A CA 1
ATOM 1407 C C . ASP A 1 178 ? -7.341 -2.374 -6.240 1.00 90.75 178 ASP A C 1
ATOM 1409 O O . ASP A 1 178 ? -8.414 -1.817 -5.990 1.00 90.75 178 ASP A O 1
ATOM 1413 N N . THR A 1 179 ? -6.311 -1.707 -6.753 1.00 88.94 179 THR A N 1
ATOM 1414 C CA . THR A 1 179 ? -6.272 -0.248 -6.945 1.00 88.94 179 THR A CA 1
ATOM 1415 C C . THR A 1 179 ? -7.448 0.274 -7.760 1.00 88.94 179 THR A C 1
ATOM 1417 O O . THR A 1 179 ? -7.986 1.340 -7.473 1.00 88.94 179 THR A O 1
ATOM 1420 N N . ASP A 1 180 ? -7.872 -0.497 -8.756 1.00 89.06 180 ASP A N 1
ATOM 1421 C CA . ASP A 1 180 ? -8.946 -0.120 -9.672 1.00 89.06 180 ASP A CA 1
ATOM 1422 C C . ASP A 1 180 ? -10.318 -0.294 -9.015 1.00 89.06 180 ASP A C 1
ATOM 1424 O O . ASP A 1 180 ? -11.220 0.525 -9.202 1.00 89.06 180 ASP A O 1
ATOM 1428 N N . THR A 1 181 ? -10.459 -1.314 -8.164 1.00 89.62 181 THR A N 1
ATOM 1429 C CA . THR A 1 181 ? -11.672 -1.511 -7.365 1.00 89.62 181 THR A CA 1
ATOM 1430 C C . THR A 1 181 ? -11.826 -0.417 -6.313 1.00 89.62 181 THR A C 1
ATOM 1432 O O . THR A 1 181 ? -12.913 0.142 -6.196 1.00 89.62 181 THR A O 1
ATOM 1435 N N . LEU A 1 182 ? -10.739 -0.027 -5.632 1.00 88.31 182 LEU A N 1
ATOM 1436 C CA . LEU A 1 182 ? -10.734 1.088 -4.678 1.00 88.31 182 LEU A CA 1
ATOM 1437 C C . LEU A 1 182 ? -11.136 2.404 -5.347 1.00 88.31 182 LEU A C 1
ATOM 1439 O O . LEU A 1 182 ? -12.009 3.099 -4.835 1.00 88.31 182 LEU A O 1
ATOM 1443 N N . LYS A 1 183 ? -10.568 2.715 -6.521 1.00 90.12 183 LYS A N 1
ATOM 1444 C CA . LYS A 1 183 ? -10.978 3.888 -7.312 1.00 90.12 183 LYS A CA 1
ATOM 1445 C C . LYS A 1 183 ? -12.462 3.848 -7.652 1.00 90.12 183 LYS A C 1
ATOM 1447 O O . LYS A 1 183 ? -13.165 4.815 -7.405 1.00 90.12 183 LYS A O 1
ATOM 1452 N N . THR A 1 184 ? -12.957 2.708 -8.131 1.00 91.44 184 THR A N 1
ATOM 1453 C CA . THR A 1 184 ? -14.373 2.550 -8.495 1.00 91.44 184 THR A CA 1
ATOM 1454 C C . THR A 1 184 ? -15.308 2.719 -7.291 1.00 91.44 184 THR A C 1
ATOM 1456 O O . THR A 1 184 ? -16.407 3.246 -7.438 1.00 91.44 184 THR A O 1
ATOM 1459 N N . ILE A 1 185 ? -14.913 2.244 -6.106 1.00 87.31 185 ILE A N 1
ATOM 1460 C CA . ILE A 1 185 ? -15.689 2.407 -4.867 1.00 87.31 185 ILE A CA 1
ATOM 1461 C C . ILE A 1 185 ? -15.713 3.882 -4.449 1.00 87.31 185 ILE A C 1
ATOM 1463 O O . ILE A 1 185 ? -16.774 4.390 -4.101 1.00 87.31 185 ILE A O 1
ATOM 1467 N N . LEU A 1 186 ? -14.570 4.569 -4.525 1.00 86.50 186 LEU A N 1
ATOM 1468 C CA . LEU A 1 186 ? -14.444 5.980 -4.152 1.00 86.50 186 LEU A CA 1
ATOM 1469 C C . LEU A 1 186 ? -15.130 6.930 -5.143 1.00 86.50 186 LEU A C 1
ATOM 1471 O O . LEU A 1 186 ? -15.697 7.927 -4.721 1.00 86.50 186 LEU A O 1
ATOM 1475 N N . GLU A 1 187 ? -15.128 6.617 -6.440 1.00 85.56 187 GLU A N 1
ATOM 1476 C CA . GLU A 1 187 ? -15.818 7.401 -7.479 1.00 85.56 187 GLU A CA 1
ATOM 1477 C C . GLU A 1 187 ? -17.347 7.291 -7.410 1.00 85.56 187 GLU A C 1
ATOM 1479 O O . GLU A 1 187 ? -18.052 8.138 -7.952 1.00 85.56 187 GLU A O 1
ATOM 1484 N N . LYS A 1 188 ? -17.870 6.234 -6.778 1.00 71.94 188 LYS A N 1
ATOM 1485 C CA . LYS A 1 188 ? -19.313 6.022 -6.578 1.00 71.94 188 LYS A CA 1
ATOM 1486 C C . LYS A 1 188 ? -19.873 6.738 -5.345 1.00 71.94 188 LYS A C 1
ATOM 1488 O O . LYS A 1 188 ? -21.068 6.600 -5.083 1.00 71.94 188 LYS A O 1
ATOM 1493 N N . LYS A 1 189 ? -19.021 7.428 -4.590 1.00 55.03 189 LYS A N 1
ATOM 1494 C CA . LYS A 1 189 ? -19.406 8.297 -3.478 1.00 55.03 189 LYS A CA 1
ATOM 1495 C C . LYS A 1 189 ? -19.964 9.617 -4.009 1.00 55.03 189 LYS A C 1
ATOM 1497 O O . LYS A 1 189 ? -20.962 10.087 -3.424 1.00 55.03 189 LYS A O 1
#

Organism: Kazachstania africana (strain ATCC 22294 / BCRC 22015 / CBS 2517 / CECT 1963 / NBRC 1671 / NRRL Y-8276) (NCBI:txid1071382)

Sequence (189 aa):
MSAADISVVKSNSNKKSRRRKKRRTADVSDSSSSDSSSSSDNEVVMDEEIQKEDKEIEVSDVELSDKEKESVLKEELDDTTKDKLSNISFTKTELITQNKNIGRDNFDFKKISATLEDGKQKLFEREETNKKLKNDYLGLLFESYGDDINAVRESSDFTNKSLVLLANVLKEGSNMFDTDTLKTILEKK

pLDDT: mean 71.01, std 19.69, range [31.0, 92.94]

Radius of gyrati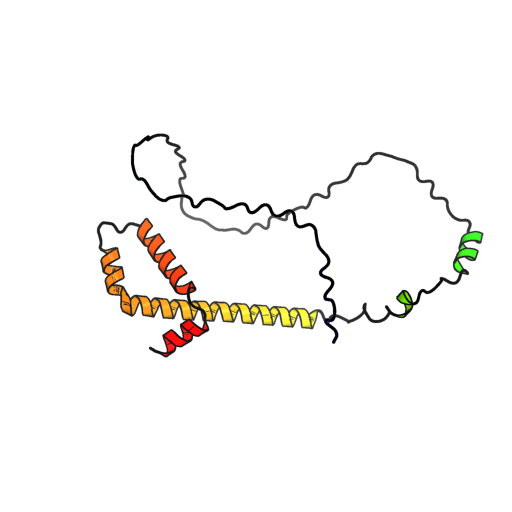on: 37.03 Å; chains: 1; bounding box: 82×62×80 Å

Foldseek 3Di:
DDDDDDPDPDDPDPDPPPPDDDDDDDDDDDDDDDDDDDDDDDDDDDDDDDDDDDDDDDDDDPDPPPPDPPPPPPPDDDVVVVVVVVPDDDDDDPVNVVPPPPPDPPPPVVVVVVVVVVVVVVVVVVVVLLVVLLVVVLVVCCVVCVVVVVVVCPDPPDDPVVVVVVVVCSVVVSVPDDSVRSVVVNVVD